Protein AF-A0A445AME5-F1 (afdb_monomer_lite)

Secondary structure (DSSP, 8-state):
-HHHHHHHHHHHHH---SHHHHHHHHHHHHHHHHHHTSHHHHHHTHHHHHHHHHHHHHHHHHHHHHSTTPPP-HHHHHHHHHHHHHS-----TTS---HHHHHHHHHHHHHHHHHHS--HHHH-GGGHHHHHHHHHHHHHHHHHHHHHHHTTS--S--SHHHHHHH-B-TTSSBSS-HHHHHHHHHHHHHHHHHHHHHHHHHHHHHT-

Structure (mmCIF, N/CA/C/O backbone):
data_AF-A0A445AME5-F1
#
_entry.id   AF-A0A445AME5-F1
#
loop_
_atom_site.group_PDB
_atom_site.id
_atom_site.type_symbol
_atom_site.label_atom_id
_atom_site.label_alt_id
_atom_site.label_comp_id
_atom_site.label_asym_id
_atom_site.label_entity_id
_atom_site.label_seq_id
_atom_site.pdbx_PDB_ins_code
_atom_site.Cartn_x
_atom_site.Cartn_y
_atom_site.Cartn_z
_atom_site.occupancy
_atom_site.B_iso_or_equiv
_atom_site.auth_seq_id
_atom_site.auth_comp_id
_atom_site.auth_asym_id
_atom_site.auth_atom_id
_atom_site.pdbx_PDB_model_num
ATOM 1 N N . MET A 1 1 ? -4.732 -23.212 -2.426 1.00 31.53 1 MET A N 1
ATOM 2 C CA . MET A 1 1 ? -3.660 -22.928 -1.445 1.00 31.53 1 MET A CA 1
ATOM 3 C C . MET A 1 1 ? -3.777 -21.552 -0.773 1.00 31.53 1 MET A C 1
ATOM 5 O O . MET A 1 1 ? -3.178 -21.394 0.273 1.00 31.53 1 MET A O 1
ATOM 9 N N . GLY A 1 2 ? -4.574 -20.595 -1.281 1.00 27.73 2 GLY A N 1
ATOM 10 C CA . GLY A 1 2 ? -4.649 -19.230 -0.719 1.00 27.73 2 GLY A CA 1
ATOM 11 C C . GLY A 1 2 ? -5.501 -19.016 0.545 1.00 27.73 2 GLY A C 1
ATOM 12 O O . GLY A 1 2 ? -5.329 -18.008 1.211 1.00 27.73 2 GLY A O 1
ATOM 13 N N . TYR A 1 3 ? -6.390 -19.944 0.920 1.00 24.84 3 TYR A N 1
ATOM 14 C CA . TYR A 1 3 ? -7.254 -19.762 2.102 1.00 24.84 3 TYR A CA 1
ATOM 15 C C . TYR A 1 3 ? -6.536 -19.975 3.442 1.00 24.84 3 TYR A C 1
ATOM 17 O O . TYR A 1 3 ? -6.926 -19.373 4.432 1.00 24.84 3 TYR A O 1
ATOM 25 N N . ILE A 1 4 ? -5.489 -20.808 3.477 1.00 26.41 4 ILE A N 1
ATOM 26 C CA . ILE A 1 4 ? -4.745 -21.110 4.713 1.00 26.41 4 ILE A CA 1
ATOM 27 C C . ILE A 1 4 ? -3.821 -19.940 5.076 1.00 26.41 4 ILE A C 1
ATOM 29 O O . ILE A 1 4 ? -3.705 -19.598 6.249 1.00 26.41 4 ILE A O 1
ATOM 33 N N . THR A 1 5 ? -3.235 -19.276 4.075 1.00 33.34 5 THR A N 1
ATOM 34 C CA . THR A 1 5 ? -2.313 -18.150 4.265 1.00 33.34 5 THR A CA 1
ATOM 35 C C . THR A 1 5 ? -2.993 -16.939 4.906 1.00 33.34 5 THR A C 1
ATOM 37 O O . THR A 1 5 ? -2.420 -16.358 5.819 1.00 33.34 5 THR A O 1
ATOM 40 N N . ILE A 1 6 ? -4.233 -16.625 4.504 1.00 36.22 6 ILE A N 1
ATOM 41 C CA . ILE A 1 6 ? -5.001 -15.473 5.015 1.00 36.22 6 ILE A CA 1
ATOM 42 C C . ILE A 1 6 ? -5.283 -15.618 6.520 1.00 36.22 6 ILE A C 1
ATOM 44 O O . ILE A 1 6 ? -5.094 -14.681 7.288 1.00 36.22 6 ILE A O 1
ATOM 48 N N . THR A 1 7 ? -5.672 -16.810 6.981 1.00 33.31 7 THR A N 1
ATOM 49 C CA . THR A 1 7 ? -5.908 -17.070 8.413 1.00 33.31 7 THR A CA 1
ATOM 50 C C . THR A 1 7 ? -4.648 -16.933 9.271 1.00 33.31 7 THR A C 1
ATOM 52 O O . THR A 1 7 ? -4.731 -16.464 10.404 1.00 33.31 7 THR A O 1
ATOM 55 N N . THR A 1 8 ? -3.478 -17.310 8.749 1.00 38.53 8 THR A N 1
ATOM 56 C CA . THR A 1 8 ? -2.213 -17.213 9.492 1.00 38.53 8 THR A CA 1
ATOM 57 C C . THR A 1 8 ? -1.715 -15.767 9.573 1.00 38.53 8 THR A C 1
ATOM 59 O O . THR A 1 8 ? -1.270 -15.339 10.637 1.00 38.53 8 THR A O 1
ATOM 62 N N . SER A 1 9 ? -1.851 -14.988 8.493 1.00 41.28 9 SER A N 1
ATOM 63 C CA . SER A 1 9 ? -1.492 -13.562 8.470 1.00 41.28 9 SER A CA 1
ATOM 64 C C . SER A 1 9 ? -2.412 -12.706 9.345 1.00 41.28 9 SER A C 1
ATOM 66 O O . SER A 1 9 ? -1.933 -11.790 10.011 1.00 41.28 9 SER A O 1
ATOM 68 N N . LEU A 1 10 ? -3.706 -13.042 9.424 1.00 43.66 10 LEU A N 1
ATOM 69 C CA . LEU A 1 10 ? -4.648 -12.373 10.327 1.00 43.66 10 LEU A CA 1
ATOM 70 C C . LEU A 1 10 ? -4.270 -12.594 11.802 1.00 43.66 10 LEU A C 1
ATOM 72 O O . LEU A 1 10 ? -4.205 -11.637 12.566 1.00 43.66 10 LEU A O 1
ATOM 76 N N . ASN A 1 11 ? -3.923 -13.816 12.214 1.00 43.50 11 ASN A N 1
ATOM 77 C CA . ASN A 1 11 ? -3.530 -14.066 13.608 1.00 43.50 11 ASN A CA 1
ATOM 78 C C . ASN A 1 11 ? -2.229 -13.348 14.005 1.00 43.50 11 ASN A C 1
ATOM 80 O O . ASN A 1 11 ? -2.106 -12.892 15.143 1.00 43.50 11 ASN A O 1
ATOM 84 N N . TYR A 1 12 ? -1.282 -13.217 13.069 1.00 47.06 12 TYR A N 1
ATOM 85 C CA . TYR A 1 12 ? -0.010 -12.535 13.311 1.00 47.06 12 TYR A CA 1
ATOM 86 C C . TYR A 1 12 ? -0.179 -11.009 13.425 1.00 47.06 12 TYR A C 1
ATOM 88 O O . TYR A 1 12 ? 0.439 -10.390 14.285 1.00 47.06 12 TYR A O 1
ATOM 96 N N . LEU A 1 13 ? -1.052 -10.405 12.607 1.00 49.22 13 LEU A N 1
ATOM 97 C CA . LEU A 1 13 ? -1.292 -8.954 12.605 1.00 49.22 13 LEU A CA 1
ATOM 98 C C . LEU A 1 13 ? -2.258 -8.485 13.703 1.00 49.22 13 LEU A C 1
ATOM 100 O O . LEU A 1 13 ? -2.116 -7.366 14.195 1.00 49.22 13 LEU A O 1
ATOM 104 N N . TYR A 1 14 ? -3.223 -9.320 14.098 1.00 52.59 14 TYR A N 1
ATOM 105 C CA . TYR A 1 14 ? -4.247 -8.956 15.083 1.00 52.59 14 TYR A CA 1
ATOM 106 C C . TYR A 1 14 ? -3.928 -9.402 16.518 1.00 52.59 14 TYR A C 1
ATOM 108 O O . TYR A 1 14 ? -4.671 -9.038 17.428 1.00 52.59 14 TYR A O 1
ATOM 116 N N . HIS A 1 15 ? -2.869 -10.197 16.746 1.00 53.97 15 HIS A N 1
ATOM 117 C CA . HIS A 1 15 ? -2.572 -10.827 18.048 1.00 53.97 15 HIS A CA 1
ATOM 118 C C . HIS A 1 15 ? -3.817 -11.446 18.718 1.00 53.97 15 HIS A C 1
ATOM 120 O O . HIS A 1 15 ? -3.961 -11.434 19.942 1.00 53.97 15 HIS A O 1
ATOM 126 N N . SER A 1 16 ? -4.758 -11.949 17.916 1.00 52.59 16 SER A N 1
ATOM 127 C CA . SER A 1 16 ? -6.084 -12.305 18.400 1.00 52.59 16 SER A CA 1
ATOM 128 C C . SER A 1 16 ? -6.242 -13.817 18.470 1.00 52.59 16 SER A C 1
ATOM 130 O O . SER A 1 16 ? -6.424 -14.479 17.451 1.00 52.59 16 SER A O 1
ATOM 132 N N . GLU A 1 17 ? -6.192 -14.378 19.676 1.00 53.12 17 GLU A N 1
ATOM 133 C CA . GLU A 1 17 ? -6.486 -15.794 19.891 1.00 53.12 17 GLU A CA 1
ATOM 134 C C . GLU A 1 17 ? -7.967 -15.978 20.257 1.00 53.12 17 GLU A C 1
ATOM 136 O O . GLU A 1 17 ? -8.452 -15.450 21.258 1.00 53.12 17 GLU A O 1
ATOM 141 N N . GLY A 1 18 ? -8.711 -16.727 19.433 1.00 60.19 18 GLY A N 1
ATOM 142 C CA . GLY A 1 18 ? -10.093 -17.128 19.718 1.00 60.19 18 GLY A CA 1
ATOM 143 C C . GLY A 1 18 ? -11.083 -16.918 18.567 1.00 60.19 18 GLY A C 1
ATOM 144 O O . GLY A 1 18 ? -10.843 -16.164 17.625 1.00 60.19 18 GLY A O 1
ATOM 145 N N . PHE A 1 19 ? -12.234 -17.592 18.658 1.00 69.94 19 PHE A N 1
ATOM 146 C CA . PHE A 1 19 ? -13.271 -17.597 17.616 1.00 69.94 19 PHE A CA 1
ATOM 147 C C . PHE A 1 19 ? -13.850 -16.203 17.330 1.00 69.94 19 PHE A C 1
ATOM 149 O O . PHE A 1 19 ? -13.997 -15.823 16.174 1.00 69.94 19 PHE A O 1
ATOM 156 N N . TRP A 1 20 ? -14.160 -15.433 18.376 1.00 55.97 20 TRP A N 1
ATOM 157 C CA . TRP A 1 20 ? -14.830 -14.137 18.239 1.00 55.97 20 TRP A CA 1
ATOM 158 C C . TRP A 1 20 ? -13.953 -13.052 17.597 1.00 55.97 20 TRP A C 1
ATOM 160 O O . TRP A 1 20 ? -14.419 -12.442 16.636 1.00 55.97 20 TRP A O 1
ATOM 170 N N . PRO A 1 21 ? -12.694 -12.834 18.026 1.00 68.31 21 PRO A N 1
ATOM 171 C CA . PRO A 1 21 ? -11.801 -11.912 17.327 1.00 68.31 21 PRO A CA 1
ATOM 172 C C . PRO A 1 21 ? -11.520 -12.326 15.877 1.00 68.31 21 PRO A C 1
ATOM 174 O O . PRO A 1 21 ? -11.575 -11.490 14.979 1.00 68.31 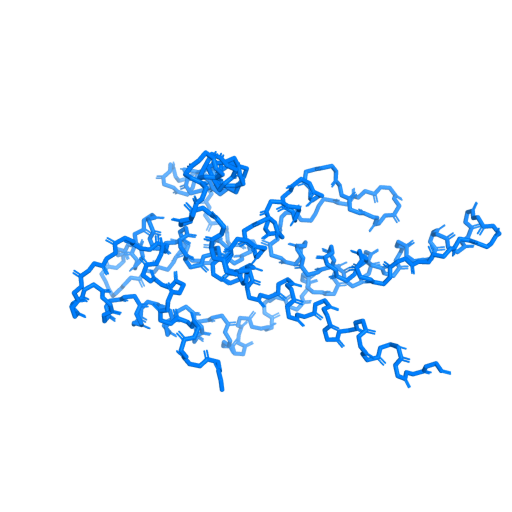21 PRO A O 1
ATOM 177 N N . SER A 1 22 ? -11.336 -13.630 15.627 1.00 68.81 22 SER A N 1
ATOM 178 C CA . SER A 1 22 ? -11.154 -14.161 14.267 1.00 68.81 22 SER A CA 1
ATOM 179 C C . SER A 1 22 ? -12.366 -13.872 13.375 1.00 68.81 22 SER A C 1
ATOM 181 O O . SER A 1 22 ? -12.223 -13.490 12.216 1.00 68.81 22 SER A O 1
ATOM 183 N N . LEU A 1 23 ? -13.580 -14.028 13.912 1.00 69.94 23 LEU A N 1
ATOM 184 C CA . LEU A 1 23 ? -14.815 -13.736 13.190 1.00 69.94 23 LEU A CA 1
ATOM 185 C C . LEU A 1 23 ? -14.950 -12.240 12.869 1.00 69.94 23 LEU A C 1
ATOM 187 O O . LEU A 1 23 ? -15.346 -11.896 11.757 1.00 69.94 23 LEU A O 1
ATOM 191 N N . ILE A 1 24 ? -14.601 -11.360 13.813 1.00 71.50 24 ILE A N 1
ATOM 192 C CA . ILE A 1 24 ? -14.606 -9.904 13.603 1.00 71.50 24 ILE A CA 1
ATOM 193 C C . ILE A 1 24 ? -13.627 -9.521 12.487 1.00 71.50 24 ILE A C 1
ATOM 195 O O . ILE A 1 24 ? -14.010 -8.782 11.580 1.00 71.50 24 ILE A O 1
ATOM 199 N N . ALA A 1 25 ? -12.414 -10.082 12.493 1.00 71.12 25 ALA A N 1
ATOM 200 C CA . ALA A 1 25 ? -11.420 -9.854 11.446 1.00 71.12 25 ALA A CA 1
ATOM 201 C C . ALA A 1 25 ? -11.924 -10.294 10.058 1.00 71.12 25 ALA A C 1
ATOM 203 O O . ALA A 1 25 ? -11.824 -9.550 9.088 1.00 71.12 25 ALA A O 1
ATOM 204 N N . ILE A 1 26 ? -12.557 -11.468 9.957 1.00 76.00 26 ILE A N 1
ATOM 205 C CA . ILE A 1 26 ? -13.124 -11.947 8.684 1.00 76.00 26 ILE A CA 1
ATOM 206 C C . ILE A 1 26 ? -14.234 -11.014 8.180 1.00 76.00 26 ILE A C 1
ATOM 208 O O . ILE A 1 26 ? -14.304 -10.708 6.986 1.00 76.00 26 ILE A O 1
ATOM 212 N N . ILE A 1 27 ? -15.120 -10.569 9.075 1.00 74.75 27 ILE A N 1
ATOM 213 C CA . ILE A 1 27 ? -16.232 -9.683 8.716 1.00 74.75 27 ILE A CA 1
ATOM 214 C C . ILE A 1 27 ? -15.710 -8.313 8.270 1.00 74.75 27 ILE A C 1
ATOM 216 O O . ILE A 1 27 ? -16.182 -7.797 7.252 1.00 74.75 27 ILE A O 1
ATOM 220 N N . SER A 1 28 ? -14.731 -7.739 8.976 1.00 77.56 28 SER A N 1
ATOM 221 C CA . SER A 1 28 ? -14.129 -6.459 8.594 1.00 77.56 28 SER A CA 1
ATOM 222 C C . SER A 1 28 ? -13.418 -6.563 7.241 1.00 77.56 28 SER A C 1
ATOM 224 O O . SER A 1 28 ? -13.731 -5.764 6.355 1.00 77.56 28 SER A O 1
ATOM 226 N N . SER A 1 29 ? -12.609 -7.606 7.003 1.00 80.25 29 SER A N 1
ATOM 227 C CA . SER A 1 29 ? -11.989 -7.857 5.690 1.00 80.25 29 SER A CA 1
ATOM 228 C C . SER A 1 29 ? -13.035 -7.982 4.580 1.00 80.25 29 SER A C 1
ATOM 230 O O . SER A 1 29 ? -12.897 -7.378 3.514 1.00 80.25 29 SER A O 1
ATOM 232 N N . PHE A 1 30 ? -14.132 -8.712 4.813 1.00 83.69 30 PHE A N 1
ATOM 233 C CA . PHE A 1 30 ? -15.203 -8.847 3.822 1.00 83.69 30 PHE A CA 1
ATOM 234 C C . PHE A 1 30 ? -15.854 -7.499 3.474 1.00 83.69 30 PHE A C 1
ATOM 236 O O . PHE A 1 30 ? -16.074 -7.199 2.295 1.00 83.69 30 PHE A O 1
ATOM 243 N N . ILE A 1 31 ? -16.153 -6.675 4.481 1.00 83.94 31 ILE A N 1
ATOM 244 C CA . ILE A 1 31 ? -16.735 -5.341 4.285 1.00 83.94 31 ILE A CA 1
ATOM 245 C C . ILE A 1 31 ? -15.775 -4.446 3.500 1.00 83.94 31 ILE A C 1
ATOM 247 O O . ILE A 1 31 ? -16.205 -3.778 2.552 1.00 83.94 31 ILE A O 1
ATOM 251 N N . VAL A 1 32 ? -14.490 -4.457 3.860 1.00 85.38 32 VAL A N 1
ATOM 252 C CA . VAL A 1 32 ? -13.441 -3.697 3.176 1.00 85.38 32 VAL A CA 1
ATOM 253 C C . VAL A 1 32 ? -13.366 -4.108 1.709 1.00 85.38 32 VAL A C 1
ATOM 255 O O . VAL A 1 32 ? -13.575 -3.271 0.830 1.00 85.38 32 VAL A O 1
ATOM 258 N N . ILE A 1 33 ? -13.194 -5.399 1.424 1.00 84.38 33 ILE A N 1
ATOM 259 C CA . ILE A 1 33 ? -13.092 -5.925 0.055 1.00 84.38 33 ILE A CA 1
ATOM 260 C C . ILE A 1 33 ? -14.331 -5.556 -0.766 1.00 84.38 33 ILE A C 1
ATOM 262 O O . ILE A 1 33 ? -14.210 -5.063 -1.889 1.00 84.38 33 ILE A O 1
ATOM 266 N N . LYS A 1 34 ? -15.535 -5.741 -0.213 1.00 87.62 34 LYS A N 1
ATOM 267 C CA . LYS A 1 34 ? -16.788 -5.401 -0.903 1.00 87.62 34 LYS A CA 1
ATOM 268 C C . LYS A 1 34 ? -16.885 -3.906 -1.207 1.00 87.62 34 LYS A C 1
ATOM 270 O O . LYS A 1 34 ? -17.334 -3.521 -2.288 1.00 87.62 34 LYS A O 1
ATOM 275 N N . THR A 1 35 ? -16.467 -3.065 -0.266 1.00 86.88 35 THR A N 1
ATOM 276 C CA . THR A 1 35 ? -16.468 -1.608 -0.424 1.00 86.88 35 THR A CA 1
ATOM 277 C C . THR A 1 35 ? -15.498 -1.177 -1.521 1.00 86.88 35 THR A C 1
ATOM 279 O O . THR A 1 35 ? -15.873 -0.405 -2.413 1.00 86.88 35 THR A O 1
ATOM 282 N N . LEU A 1 36 ? -14.275 -1.708 -1.484 1.00 85.00 36 LEU A N 1
ATOM 283 C CA . LEU A 1 36 ? -13.203 -1.373 -2.418 1.00 85.00 36 LEU A CA 1
ATOM 284 C C . LEU A 1 36 ? -13.476 -1.880 -3.840 1.00 85.00 36 LEU A C 1
ATOM 286 O O . LEU A 1 36 ? -13.212 -1.170 -4.810 1.00 85.00 36 LEU A O 1
ATOM 290 N N . ASN A 1 37 ? -14.088 -3.057 -3.974 1.00 85.38 37 ASN A N 1
ATOM 291 C CA . ASN A 1 37 ? -14.408 -3.665 -5.270 1.00 85.38 37 ASN A CA 1
ATOM 292 C C . ASN A 1 37 ? -15.756 -3.229 -5.855 1.00 85.38 37 ASN A C 1
ATOM 294 O O . ASN A 1 37 ? -16.144 -3.695 -6.926 1.00 85.38 37 ASN A O 1
ATOM 298 N N . SER A 1 38 ? -16.487 -2.328 -5.193 1.00 91.19 38 SER A N 1
ATOM 299 C CA . SER A 1 38 ? -17.736 -1.813 -5.754 1.00 91.19 38 SER A CA 1
ATOM 300 C C . SER A 1 38 ? -17.479 -1.058 -7.073 1.00 91.19 38 SER A C 1
ATOM 302 O O . SER A 1 38 ? -16.496 -0.318 -7.165 1.00 91.19 38 SER A O 1
ATOM 304 N N . PRO A 1 39 ? -18.361 -1.156 -8.091 1.00 92.25 39 PRO A N 1
ATOM 305 C CA . PRO A 1 39 ? -18.163 -0.469 -9.372 1.00 92.25 39 PRO A CA 1
ATOM 306 C C . PRO A 1 39 ? -17.964 1.041 -9.217 1.00 92.25 39 PRO A C 1
ATOM 308 O O . PRO A 1 39 ? -17.092 1.626 -9.850 1.00 92.25 39 PRO A O 1
ATOM 311 N N . LYS A 1 40 ? -18.720 1.658 -8.299 1.00 91.94 40 LYS A N 1
ATOM 312 C CA . LYS A 1 40 ? -18.583 3.077 -7.953 1.00 91.94 40 LYS A CA 1
ATOM 313 C C . LYS A 1 40 ? -17.177 3.399 -7.447 1.00 91.94 40 LYS A C 1
ATOM 315 O O . LYS A 1 40 ? -16.606 4.412 -7.839 1.00 91.94 40 LYS A O 1
ATOM 320 N N . ARG A 1 41 ? -16.612 2.547 -6.587 1.00 89.25 41 ARG A N 1
ATOM 321 C CA . ARG A 1 41 ? -15.269 2.751 -6.041 1.00 89.25 41 ARG A CA 1
ATOM 322 C C . ARG A 1 41 ? -14.185 2.497 -7.087 1.00 89.25 41 ARG A C 1
ATOM 324 O O . ARG A 1 41 ? -13.250 3.281 -7.176 1.00 89.25 41 ARG A O 1
ATOM 331 N N . GLN A 1 42 ? -14.346 1.476 -7.924 1.00 89.25 42 GLN A N 1
ATOM 332 C CA . GLN A 1 42 ? -13.438 1.205 -9.043 1.00 89.25 42 GLN A CA 1
ATOM 333 C C . GLN A 1 42 ? -13.417 2.348 -10.068 1.00 89.25 42 GLN A C 1
ATOM 335 O O . GLN A 1 42 ? -12.355 2.707 -10.574 1.00 89.25 42 GLN A O 1
ATOM 340 N N . GLN A 1 43 ? -14.577 2.950 -10.344 1.00 91.94 43 GLN A N 1
ATOM 341 C CA . GLN A 1 43 ? -14.673 4.138 -11.188 1.00 91.94 43 GLN A CA 1
ATOM 342 C C . GLN A 1 43 ? -14.022 5.354 -10.522 1.00 91.94 43 GLN A C 1
ATOM 344 O O . GLN A 1 43 ? -13.322 6.108 -11.186 1.00 91.94 43 GLN A O 1
ATOM 349 N N . TRP A 1 44 ? -14.210 5.525 -9.213 1.00 90.19 44 TRP A N 1
ATOM 350 C CA . TRP A 1 44 ? -13.582 6.609 -8.460 1.00 90.19 44 TRP A CA 1
ATOM 351 C C . TRP A 1 44 ? -12.046 6.529 -8.486 1.00 90.19 44 TRP A C 1
ATOM 353 O O . TRP A 1 44 ? -11.384 7.532 -8.735 1.00 90.19 44 TRP A O 1
ATOM 363 N N . PHE A 1 45 ? -11.476 5.329 -8.345 1.00 88.25 45 PHE A N 1
ATOM 364 C CA . PHE A 1 45 ? -10.029 5.106 -8.442 1.00 88.25 45 PHE A CA 1
ATOM 365 C C . PHE A 1 45 ? -9.463 5.170 -9.867 1.00 88.25 45 PHE A C 1
ATOM 367 O O . PHE A 1 45 ? -8.243 5.148 -10.037 1.00 88.25 45 PHE A O 1
ATOM 374 N N . LEU A 1 46 ? -10.308 5.230 -10.901 1.00 89.69 46 LEU A N 1
ATOM 375 C CA . LEU A 1 46 ? -9.857 5.180 -12.293 1.00 89.69 46 LEU A CA 1
ATOM 376 C C . LEU A 1 46 ? -8.865 6.301 -12.613 1.00 89.69 46 LEU A C 1
ATOM 378 O O . LEU A 1 46 ? -7.825 6.034 -13.205 1.00 89.69 46 LEU A O 1
ATOM 382 N N . ASN A 1 47 ? -9.155 7.525 -12.169 1.00 87.81 47 ASN A N 1
ATOM 383 C CA . ASN A 1 47 ? -8.283 8.672 -12.420 1.00 87.81 47 ASN A CA 1
ATOM 384 C C . ASN A 1 47 ? -6.899 8.473 -11.793 1.00 87.81 47 ASN A C 1
ATOM 386 O O . ASN A 1 47 ? -5.897 8.710 -12.458 1.00 87.81 47 ASN A O 1
ATOM 390 N N . LYS A 1 48 ? -6.844 7.963 -10.556 1.00 85.06 48 LYS A N 1
ATOM 391 C CA . LYS A 1 48 ? -5.581 7.688 -9.863 1.00 85.06 48 LYS A CA 1
ATOM 392 C C . LYS A 1 48 ? -4.785 6.579 -10.557 1.00 85.06 48 LYS A C 1
ATOM 394 O O . LYS A 1 48 ? -3.592 6.734 -10.772 1.00 85.06 48 LYS A O 1
ATOM 399 N N . ARG A 1 49 ? -5.441 5.498 -11.002 1.00 87.12 49 ARG A N 1
ATOM 400 C CA . ARG A 1 49 ? -4.769 4.441 -11.788 1.00 87.12 49 ARG A CA 1
ATOM 401 C C . ARG A 1 49 ? -4.187 4.955 -13.097 1.00 87.12 49 ARG A C 1
ATOM 403 O O . ARG A 1 49 ? -3.098 4.531 -13.467 1.00 87.12 49 ARG A O 1
ATOM 410 N N . ASN A 1 50 ? -4.919 5.826 -13.790 1.00 89.62 50 ASN A N 1
ATOM 411 C CA . ASN A 1 50 ? -4.452 6.421 -15.037 1.00 89.62 50 ASN A CA 1
ATOM 412 C C . ASN A 1 50 ? -3.252 7.337 -14.780 1.00 89.62 50 ASN A C 1
ATOM 414 O O . ASN A 1 50 ? -2.260 7.229 -15.487 1.00 89.62 50 ASN A O 1
ATOM 418 N N . GLN A 1 51 ? -3.303 8.155 -13.725 1.00 86.56 51 GLN A N 1
ATOM 419 C CA . GLN A 1 51 ? -2.181 9.004 -13.325 1.00 86.56 51 GLN A CA 1
ATOM 420 C C . GLN A 1 51 ? -0.920 8.182 -13.020 1.00 86.56 51 GLN A C 1
ATOM 422 O O . GLN A 1 51 ? 0.147 8.491 -13.542 1.00 86.56 51 GLN A O 1
ATOM 427 N N . GLU A 1 52 ? -1.034 7.103 -12.241 1.00 86.44 52 GLU A N 1
ATOM 428 C CA . GLU A 1 52 ? 0.126 6.244 -11.964 1.00 86.44 52 GLU A CA 1
ATOM 429 C C . GLU A 1 52 ? 0.624 5.508 -13.216 1.00 86.44 52 GLU A C 1
ATOM 431 O O . GLU A 1 52 ? 1.817 5.232 -13.347 1.00 86.44 52 GLU A O 1
ATOM 436 N N . ALA A 1 53 ? -0.264 5.204 -14.169 1.00 89.38 53 ALA A N 1
ATOM 437 C CA . ALA A 1 53 ? 0.127 4.570 -15.426 1.00 89.38 53 ALA A CA 1
ATOM 438 C C . ALA A 1 53 ? 0.896 5.557 -16.313 1.00 89.38 53 ALA A C 1
ATOM 440 O O . ALA A 1 53 ? 1.919 5.192 -16.894 1.00 89.38 53 ALA A O 1
ATOM 441 N N . ASP A 1 54 ? 0.453 6.813 -16.360 1.00 89.50 54 ASP A N 1
ATOM 442 C CA . ASP A 1 54 ? 1.149 7.892 -17.057 1.00 89.50 54 ASP A CA 1
ATOM 443 C C . ASP A 1 54 ? 2.532 8.148 -16.434 1.00 89.50 54 ASP A C 1
ATOM 445 O O . ASP A 1 54 ? 3.517 8.278 -17.167 1.00 89.50 54 ASP A O 1
ATOM 449 N N . ASN A 1 55 ? 2.640 8.125 -15.099 1.00 87.12 55 ASN A N 1
ATOM 450 C CA . ASN A 1 55 ? 3.915 8.231 -14.380 1.00 87.12 55 ASN A CA 1
ATOM 451 C C . ASN A 1 55 ? 4.875 7.092 -14.747 1.00 87.12 55 ASN A C 1
ATOM 453 O O . ASN A 1 55 ? 6.029 7.344 -15.105 1.00 87.12 55 ASN A O 1
ATOM 457 N N . LEU A 1 56 ? 4.388 5.846 -14.747 1.00 88.56 56 LEU A N 1
ATOM 458 C CA . LEU A 1 56 ? 5.173 4.679 -15.154 1.00 88.56 56 LEU A CA 1
ATOM 459 C C . LEU A 1 56 ? 5.660 4.799 -16.607 1.00 88.56 56 LEU A C 1
ATOM 461 O O . LEU A 1 56 ? 6.827 4.529 -16.900 1.00 88.56 56 LEU A O 1
ATOM 465 N N . MET A 1 57 ? 4.790 5.231 -17.523 1.00 89.94 57 MET A N 1
ATOM 466 C CA . MET A 1 57 ? 5.160 5.439 -18.926 1.00 89.94 57 MET A CA 1
ATOM 467 C C . MET A 1 57 ? 6.210 6.540 -19.077 1.00 89.94 57 MET A C 1
ATOM 469 O O . MET A 1 57 ? 7.165 6.385 -19.845 1.00 89.94 57 MET A O 1
ATOM 473 N N . PHE A 1 58 ? 6.069 7.631 -18.324 1.00 88.31 58 PHE A N 1
ATOM 474 C CA . PHE A 1 58 ? 7.033 8.723 -18.315 1.00 88.31 58 PHE A CA 1
ATOM 475 C C . PHE A 1 58 ? 8.398 8.276 -17.770 1.00 88.31 58 PHE A C 1
ATOM 477 O O . PHE A 1 58 ? 9.425 8.583 -18.381 1.00 88.31 58 PHE A O 1
ATOM 484 N N . TYR A 1 59 ? 8.413 7.468 -16.705 1.00 86.94 59 TYR A N 1
ATOM 485 C CA . TYR A 1 59 ? 9.623 6.850 -16.158 1.00 86.94 59 TYR A CA 1
ATOM 486 C C . TYR A 1 59 ? 10.366 6.002 -17.192 1.00 86.94 59 TYR A C 1
ATOM 488 O O . TYR A 1 59 ? 11.562 6.204 -17.432 1.00 86.94 59 TYR A O 1
ATOM 496 N N . VAL A 1 60 ? 9.653 5.082 -17.849 1.00 88.31 60 VAL A N 1
ATOM 497 C CA . VAL A 1 60 ? 10.229 4.214 -18.885 1.00 88.31 60 VAL A CA 1
ATOM 498 C C . VAL A 1 60 ? 10.770 5.051 -20.043 1.00 88.31 60 VAL A C 1
ATOM 500 O O . VAL A 1 60 ? 11.914 4.863 -20.462 1.00 88.31 60 VAL A O 1
ATOM 503 N N . TYR A 1 61 ? 9.995 6.029 -20.517 1.00 88.38 61 TYR A N 1
ATOM 504 C CA . TYR A 1 61 ? 10.414 6.922 -21.595 1.00 88.38 61 TYR A CA 1
ATOM 505 C C . TYR A 1 61 ? 11.694 7.694 -21.250 1.00 88.38 61 TYR A C 1
ATOM 507 O O . TYR A 1 61 ? 12.633 7.726 -22.050 1.00 88.38 61 TYR A O 1
ATOM 515 N N . ASN A 1 62 ? 11.771 8.283 -20.054 1.00 86.06 62 ASN A N 1
ATOM 516 C CA . ASN A 1 62 ? 12.941 9.043 -19.617 1.00 86.06 62 ASN A CA 1
ATOM 517 C C . ASN A 1 62 ? 14.180 8.158 -19.456 1.00 86.06 62 ASN A C 1
ATOM 519 O O . ASN A 1 62 ? 15.281 8.584 -19.817 1.00 86.06 62 ASN A O 1
ATOM 523 N N . LYS A 1 63 ? 14.014 6.917 -18.980 1.00 84.81 63 LYS A N 1
ATOM 524 C CA . LYS A 1 63 ? 15.098 5.925 -18.947 1.00 84.81 63 LYS A CA 1
ATOM 525 C C . LYS A 1 63 ? 15.627 5.645 -20.353 1.00 84.81 63 LYS A C 1
ATOM 527 O O . LYS A 1 63 ? 16.833 5.768 -20.581 1.00 84.81 63 LYS A O 1
ATOM 532 N N . CYS A 1 64 ? 14.743 5.363 -21.308 1.00 83.75 64 CYS A N 1
ATOM 533 C CA . CYS A 1 64 ? 15.134 5.111 -22.696 1.00 83.75 64 CYS A CA 1
ATOM 534 C C . CYS A 1 64 ? 15.799 6.328 -23.357 1.00 83.75 64 CYS A C 1
ATOM 536 O O . CYS A 1 64 ? 16.755 6.170 -24.111 1.00 83.75 64 CYS A O 1
ATOM 538 N N . LYS A 1 65 ? 15.312 7.542 -23.073 1.00 84.50 65 LYS A N 1
ATOM 539 C CA . LYS A 1 65 ? 15.802 8.782 -23.688 1.00 84.50 65 LYS A CA 1
ATOM 540 C C . LYS A 1 65 ? 17.167 9.229 -23.160 1.00 84.50 65 LYS A C 1
ATOM 542 O O . LYS A 1 65 ? 17.989 9.701 -23.939 1.00 84.50 65 LYS A O 1
ATOM 547 N N . ASN A 1 66 ? 17.393 9.137 -21.850 1.00 75.38 66 ASN A N 1
ATOM 548 C CA . ASN A 1 66 ? 18.554 9.765 -21.211 1.00 75.38 66 ASN A CA 1
ATOM 549 C C . ASN A 1 66 ? 19.812 8.883 -21.208 1.00 75.38 66 ASN A C 1
ATOM 551 O O . ASN A 1 66 ? 20.892 9.396 -20.936 1.00 75.38 66 ASN A O 1
ATOM 555 N N . ASN A 1 67 ? 19.700 7.588 -21.519 1.00 64.69 67 ASN A N 1
ATOM 556 C CA . ASN A 1 67 ? 20.824 6.653 -21.514 1.00 64.69 67 ASN A CA 1
ATOM 557 C C . ASN A 1 67 ? 20.725 5.666 -22.685 1.00 64.69 67 ASN A C 1
ATOM 559 O O . ASN A 1 67 ? 19.858 4.789 -22.687 1.00 64.69 67 ASN A O 1
ATOM 563 N N . ASN A 1 68 ? 21.666 5.750 -23.633 1.00 55.47 68 ASN A N 1
ATOM 564 C CA . ASN A 1 68 ? 21.860 4.722 -24.657 1.00 55.47 68 ASN A CA 1
ATOM 565 C C . ASN A 1 68 ? 22.183 3.389 -23.949 1.00 55.47 68 ASN A C 1
ATOM 567 O O . ASN A 1 68 ? 23.277 3.242 -23.410 1.00 55.47 68 ASN A O 1
ATOM 571 N N . ASN A 1 69 ? 21.229 2.449 -23.944 1.00 59.34 69 ASN A N 1
ATOM 572 C CA . ASN A 1 69 ? 21.251 1.132 -23.277 1.00 59.34 69 ASN A CA 1
ATOM 573 C C . ASN A 1 69 ? 20.860 1.082 -21.784 1.00 59.34 69 ASN A C 1
ATOM 575 O O . ASN A 1 69 ? 21.337 0.196 -21.071 1.00 59.34 69 ASN A O 1
ATOM 579 N N . SER A 1 70 ? 19.985 1.960 -21.272 1.00 71.94 70 SER A N 1
ATOM 580 C CA . SER A 1 70 ? 19.436 1.692 -19.931 1.00 71.94 70 SER A CA 1
ATOM 581 C C . SER A 1 70 ? 18.400 0.565 -19.956 1.00 71.94 70 SER A C 1
ATOM 583 O O . SER A 1 70 ? 17.390 0.621 -20.655 1.00 71.94 70 SER A O 1
ATOM 585 N N . PHE A 1 71 ? 18.670 -0.481 -19.179 1.00 82.25 71 PHE A N 1
ATOM 586 C CA . PHE A 1 71 ? 17.703 -1.530 -18.892 1.00 82.25 71 PHE A CA 1
ATOM 587 C C . PHE A 1 71 ? 16.679 -1.013 -17.882 1.00 82.25 71 PHE A C 1
ATOM 589 O O . PHE A 1 71 ? 17.038 -0.386 -16.881 1.00 82.25 71 PHE A O 1
ATOM 596 N N . VAL A 1 72 ? 15.404 -1.301 -18.130 1.00 86.62 72 VAL A N 1
ATOM 597 C CA . VAL A 1 72 ? 14.334 -1.084 -17.156 1.00 86.62 72 VAL A CA 1
ATOM 598 C C . VAL A 1 72 ? 14.185 -2.362 -16.346 1.00 86.62 72 VAL A C 1
ATOM 600 O O . VAL A 1 72 ? 13.888 -3.423 -16.892 1.00 86.62 72 VAL A O 1
ATOM 603 N N . ASN A 1 73 ? 14.388 -2.267 -15.034 1.00 88.38 73 ASN A N 1
ATOM 604 C CA . ASN A 1 73 ? 14.053 -3.362 -14.138 1.00 88.38 73 ASN A CA 1
ATOM 605 C C . ASN A 1 73 ? 12.525 -3.398 -13.971 1.00 88.38 73 ASN A C 1
ATOM 607 O O . ASN A 1 73 ? 11.954 -2.568 -13.263 1.00 88.38 73 ASN A O 1
ATOM 611 N N . VAL A 1 74 ? 11.877 -4.346 -14.654 1.00 89.44 74 VAL A N 1
ATOM 612 C CA . VAL A 1 74 ? 10.413 -4.506 -14.674 1.00 89.44 74 VAL A CA 1
ATOM 613 C C . VAL A 1 74 ? 9.855 -4.743 -13.274 1.00 89.44 74 VAL A C 1
ATOM 615 O O . VAL A 1 74 ? 8.828 -4.162 -12.926 1.00 89.44 74 VAL A O 1
ATOM 618 N N . ARG A 1 75 ? 10.551 -5.530 -12.446 1.00 88.38 75 ARG A N 1
ATOM 619 C CA . ARG A 1 75 ? 10.158 -5.778 -11.055 1.00 88.38 75 ARG A CA 1
ATOM 620 C C . ARG A 1 75 ? 10.068 -4.468 -10.281 1.00 88.38 75 ARG A C 1
ATOM 622 O O . ARG A 1 75 ? 9.012 -4.133 -9.768 1.00 88.38 75 ARG A O 1
ATOM 629 N N . VAL A 1 76 ? 11.141 -3.681 -10.286 1.00 86.56 76 VAL A N 1
ATOM 630 C CA . VAL A 1 76 ? 11.184 -2.383 -9.591 1.00 86.56 76 VAL A CA 1
ATOM 631 C C . VAL A 1 76 ? 10.096 -1.445 -10.125 1.00 86.56 76 VAL A C 1
ATOM 633 O O . VAL A 1 76 ? 9.318 -0.889 -9.356 1.00 86.56 76 VAL A O 1
ATOM 636 N N . ALA A 1 77 ? 9.968 -1.319 -11.447 1.00 88.31 77 ALA A N 1
ATOM 637 C CA . ALA A 1 77 ? 8.981 -0.431 -12.062 1.00 88.31 77 ALA A CA 1
ATOM 638 C C . ALA A 1 77 ? 7.528 -0.797 -11.686 1.00 88.31 77 ALA A C 1
ATOM 640 O O . ALA A 1 77 ? 6.719 0.077 -11.374 1.00 88.31 77 ALA A O 1
ATOM 641 N N . THR A 1 78 ? 7.200 -2.090 -11.671 1.00 88.75 78 THR A N 1
ATOM 642 C CA . THR A 1 78 ? 5.849 -2.582 -11.352 1.00 88.75 78 THR A CA 1
ATOM 643 C C . THR A 1 78 ? 5.546 -2.552 -9.856 1.00 88.75 78 THR A C 1
ATOM 645 O O . THR A 1 78 ? 4.417 -2.237 -9.478 1.00 88.75 78 THR A O 1
ATOM 648 N N . GLN A 1 79 ? 6.539 -2.807 -8.998 1.00 87.88 79 GLN A N 1
ATOM 649 C CA . GLN A 1 79 ? 6.422 -2.649 -7.546 1.00 87.88 79 GLN A CA 1
ATOM 650 C C . GLN A 1 79 ? 6.075 -1.209 -7.169 1.00 87.88 79 GLN A C 1
ATOM 652 O O . GLN A 1 79 ? 5.163 -0.994 -6.371 1.00 87.88 79 GLN A O 1
ATOM 657 N N . HIS A 1 80 ? 6.734 -0.226 -7.786 1.00 84.25 80 HIS A N 1
ATOM 658 C CA . HIS A 1 80 ? 6.448 1.186 -7.535 1.00 84.25 80 HIS A CA 1
ATOM 659 C C . HIS A 1 80 ? 5.096 1.626 -8.090 1.00 84.25 80 HIS A C 1
ATOM 661 O O . HIS A 1 80 ? 4.352 2.284 -7.372 1.00 84.25 80 HIS A O 1
ATOM 667 N N . TYR A 1 81 ? 4.720 1.195 -9.299 1.00 85.25 81 TYR A N 1
ATOM 668 C CA . TYR A 1 81 ? 3.368 1.437 -9.819 1.00 85.25 81 TYR A CA 1
ATOM 669 C C . TYR A 1 81 ? 2.289 0.935 -8.847 1.00 85.25 81 TYR A C 1
ATOM 671 O O . TYR A 1 81 ? 1.336 1.650 -8.531 1.00 85.25 81 TYR A O 1
ATOM 679 N N . CYS A 1 82 ? 2.464 -0.285 -8.327 1.00 82.38 82 CYS A N 1
ATOM 680 C CA . CYS A 1 82 ? 1.538 -0.848 -7.355 1.00 82.38 82 CYS A CA 1
ATOM 681 C C . CYS A 1 82 ? 1.577 -0.063 -6.039 1.00 82.38 82 CYS A C 1
ATOM 683 O O . CYS A 1 82 ? 0.526 0.345 -5.566 1.00 82.38 82 CYS A O 1
ATOM 685 N N . GLY A 1 83 ? 2.755 0.197 -5.468 1.00 79.12 83 GLY A N 1
ATOM 686 C CA . GLY A 1 83 ? 2.901 0.932 -4.207 1.00 79.12 83 GLY A CA 1
ATOM 687 C C . GLY A 1 83 ? 2.295 2.338 -4.245 1.00 79.12 83 GLY A C 1
ATOM 688 O O . GLY A 1 83 ? 1.566 2.716 -3.328 1.00 79.12 83 GLY A O 1
ATOM 689 N N . ASN A 1 84 ? 2.519 3.075 -5.334 1.00 76.12 84 ASN A N 1
ATOM 690 C CA . ASN A 1 84 ? 2.063 4.457 -5.495 1.00 76.12 84 ASN A CA 1
ATOM 691 C C . ASN A 1 84 ? 0.551 4.554 -5.697 1.00 76.12 84 ASN A C 1
ATOM 693 O O . ASN A 1 84 ? -0.083 5.464 -5.163 1.00 76.12 84 ASN A O 1
ATOM 697 N N . TYR A 1 85 ? -0.064 3.562 -6.349 1.00 68.56 85 TYR A N 1
ATOM 698 C CA . TYR A 1 85 ? -1.522 3.484 -6.438 1.00 68.56 85 TYR A CA 1
ATOM 699 C C . TYR A 1 85 ? -2.198 3.488 -5.054 1.00 68.56 85 TYR A C 1
ATOM 701 O O . TYR A 1 85 ? -3.272 4.075 -4.882 1.00 68.56 85 TYR A O 1
ATOM 709 N N . PHE A 1 86 ? -1.552 2.887 -4.053 1.00 62.12 86 PHE A N 1
ATOM 710 C CA . PHE A 1 86 ? -2.039 2.848 -2.675 1.00 62.12 86 PHE A CA 1
ATOM 711 C C . PHE A 1 86 ? -1.442 3.931 -1.757 1.00 62.12 86 PHE A C 1
ATOM 713 O O . PHE A 1 86 ? -1.888 4.061 -0.616 1.00 62.12 86 PHE A O 1
ATOM 720 N N . GLY A 1 87 ? -0.461 4.701 -2.234 1.00 64.44 87 GLY A N 1
ATOM 721 C CA . GLY A 1 87 ? 0.246 5.736 -1.481 1.00 64.44 87 GLY A CA 1
ATOM 722 C C . GLY A 1 87 ? -0.086 7.166 -1.916 1.00 64.44 87 GLY A C 1
ATOM 723 O O . GLY A 1 87 ? -1.025 7.425 -2.677 1.00 64.44 87 GLY A O 1
ATOM 724 N N . ASP A 1 88 ? 0.701 8.109 -1.398 1.00 62.44 88 ASP A N 1
ATOM 725 C CA . ASP A 1 88 ? 0.728 9.507 -1.835 1.00 62.44 88 ASP A CA 1
ATOM 726 C C . ASP A 1 88 ? 1.737 9.637 -2.981 1.00 62.44 88 ASP A C 1
ATOM 728 O O . ASP A 1 88 ? 2.914 9.896 -2.740 1.0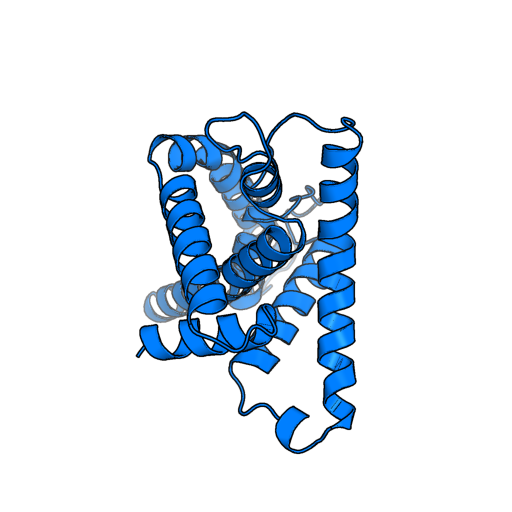0 62.44 88 ASP A O 1
ATOM 732 N N . GLY A 1 89 ? 1.306 9.351 -4.212 1.00 57.78 89 GLY A N 1
ATOM 733 C CA . GLY A 1 89 ? 2.164 9.445 -5.393 1.00 57.78 89 GLY A CA 1
ATOM 734 C C . GLY A 1 89 ? 2.610 10.890 -5.605 1.00 57.78 89 GLY A C 1
ATOM 735 O O . GLY A 1 89 ? 1.831 11.724 -6.081 1.00 57.78 89 GLY A O 1
ATOM 736 N N . ARG A 1 90 ? 3.853 11.222 -5.237 1.00 61.03 90 ARG A N 1
ATOM 737 C CA . ARG A 1 90 ? 4.392 12.569 -5.469 1.00 61.03 90 ARG A CA 1
ATOM 738 C C . ARG A 1 90 ? 5.156 12.572 -6.780 1.00 61.03 90 ARG A C 1
ATOM 740 O O . ARG A 1 90 ? 6.175 11.908 -6.923 1.00 61.03 90 ARG A O 1
ATOM 747 N N . ASN A 1 91 ? 4.691 13.391 -7.722 1.00 55.38 91 ASN A N 1
ATOM 748 C CA . ASN A 1 91 ? 5.335 13.547 -9.023 1.00 55.38 91 ASN A CA 1
ATOM 749 C C . ASN A 1 91 ? 6.790 14.004 -8.879 1.00 55.38 91 ASN A C 1
ATOM 751 O O . ASN A 1 91 ? 7.072 15.143 -8.493 1.00 55.38 91 ASN A O 1
ATOM 755 N N . ILE A 1 92 ? 7.706 13.122 -9.261 1.00 65.31 92 ILE A N 1
ATOM 756 C CA . ILE A 1 92 ? 9.123 13.430 -9.420 1.00 65.31 92 ILE A CA 1
ATOM 757 C C . ILE A 1 92 ? 9.407 13.773 -10.872 1.00 65.31 92 ILE A C 1
ATOM 759 O O . ILE A 1 92 ? 8.700 13.369 -11.792 1.00 65.31 92 ILE A O 1
ATOM 763 N N . ILE A 1 93 ? 10.463 14.560 -11.059 1.00 65.75 93 ILE A N 1
ATOM 764 C CA . ILE A 1 93 ? 10.882 15.165 -12.326 1.00 65.75 93 ILE A CA 1
ATOM 765 C C . ILE A 1 93 ? 11.035 14.129 -13.457 1.00 65.75 93 ILE A C 1
ATOM 767 O O . ILE A 1 93 ? 10.878 14.492 -14.621 1.00 65.75 93 ILE A O 1
ATOM 771 N N . ASP A 1 94 ? 11.314 12.860 -13.148 1.00 72.19 94 ASP A N 1
ATOM 772 C CA . ASP A 1 94 ? 11.495 11.787 -14.130 1.00 72.19 94 ASP A CA 1
ATOM 773 C C . ASP A 1 94 ? 10.356 10.749 -14.175 1.00 72.19 94 ASP A C 1
ATOM 775 O O . ASP A 1 94 ? 10.429 9.842 -15.003 1.00 72.19 94 ASP A O 1
ATOM 779 N N . GLY A 1 95 ? 9.313 10.884 -13.345 1.00 73.88 95 GLY A N 1
ATOM 780 C CA . GLY A 1 95 ? 8.221 9.907 -13.203 1.00 73.88 95 GLY A CA 1
ATOM 781 C C . GLY A 1 95 ? 8.579 8.654 -12.397 1.00 73.88 95 GLY A C 1
ATOM 782 O O . GLY A 1 95 ? 7.740 7.768 -12.254 1.00 73.88 95 GLY A O 1
ATOM 783 N N . GLY A 1 96 ? 9.818 8.553 -11.904 1.00 77.25 96 GLY A N 1
ATOM 784 C CA . GLY A 1 96 ? 10.279 7.450 -11.069 1.00 77.25 96 GLY A CA 1
ATOM 785 C C . GLY A 1 96 ? 9.851 7.576 -9.606 1.00 77.25 96 GLY A C 1
ATOM 786 O O . GLY A 1 96 ? 9.271 8.589 -9.211 1.00 77.25 96 GLY A O 1
ATOM 787 N N . PRO A 1 97 ? 10.156 6.551 -8.792 1.00 78.31 97 PRO A N 1
ATOM 788 C CA . PRO A 1 97 ? 9.752 6.512 -7.397 1.00 78.31 97 PRO A CA 1
ATOM 789 C C . PRO A 1 97 ? 10.538 7.508 -6.539 1.00 78.31 97 PRO A C 1
ATOM 791 O O . PRO A 1 97 ? 11.746 7.705 -6.713 1.00 78.31 97 PRO A O 1
ATOM 794 N N . GLY A 1 98 ? 9.856 8.100 -5.564 1.00 81.31 98 GLY A N 1
ATOM 795 C CA . GLY A 1 98 ? 10.472 8.984 -4.577 1.00 81.31 98 GLY A CA 1
ATOM 796 C C . GLY A 1 98 ? 11.207 8.283 -3.467 1.00 81.31 98 GLY A C 1
ATOM 797 O O . GLY A 1 98 ? 10.976 7.116 -3.200 1.00 81.31 98 GLY A O 1
ATOM 798 N N . LEU A 1 99 ? 12.068 9.019 -2.759 1.00 83.25 99 LEU A N 1
ATOM 799 C CA . LEU A 1 99 ? 12.770 8.472 -1.594 1.00 83.25 99 LEU A CA 1
ATOM 800 C C . LEU A 1 99 ? 11.789 7.942 -0.537 1.00 83.25 99 LEU A C 1
ATOM 802 O O . LEU A 1 99 ? 12.017 6.875 0.019 1.00 83.25 99 LEU A O 1
ATOM 806 N N . GLU A 1 100 ? 10.691 8.664 -0.298 1.00 83.25 100 GLU A N 1
ATOM 807 C CA . GLU A 1 100 ? 9.628 8.238 0.623 1.00 83.25 100 GLU A CA 1
ATOM 808 C C . GLU A 1 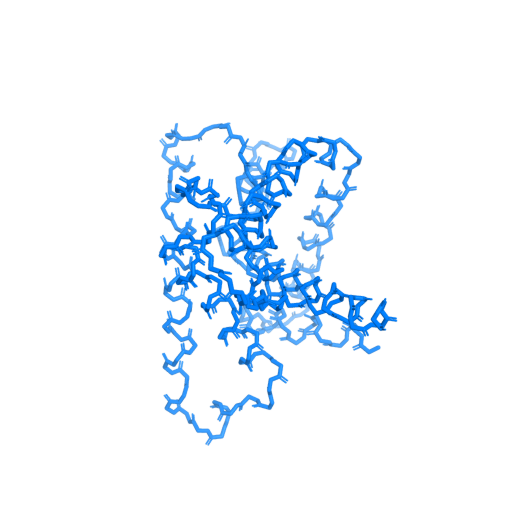100 ? 8.888 6.993 0.103 1.00 83.25 100 GLU A C 1
ATOM 810 O O . GLU A 1 100 ? 8.611 6.069 0.863 1.00 83.25 100 GLU A O 1
ATOM 815 N N . GLU A 1 101 ? 8.619 6.936 -1.203 1.00 82.88 101 GLU A N 1
ATOM 816 C CA . GLU A 1 101 ? 7.929 5.811 -1.846 1.00 82.88 101 GLU A CA 1
ATOM 817 C C . GLU A 1 101 ? 8.792 4.545 -1.845 1.00 82.88 101 GLU A C 1
ATOM 819 O O . GLU A 1 101 ? 8.296 3.467 -1.529 1.00 82.88 101 GLU A O 1
ATOM 824 N N . VAL A 1 102 ? 10.089 4.674 -2.142 1.00 86.75 102 VAL A N 1
ATOM 825 C CA . VAL A 1 102 ? 11.063 3.578 -2.067 1.00 86.75 102 VAL A CA 1
ATOM 826 C C . VAL A 1 102 ? 11.161 3.064 -0.634 1.00 86.75 102 VAL A C 1
ATOM 828 O O . VAL A 1 102 ? 10.995 1.869 -0.423 1.00 86.75 102 VAL A O 1
ATOM 831 N N . GLU A 1 103 ? 11.344 3.947 0.357 1.00 89.25 103 GLU A N 1
ATOM 832 C CA . GLU A 1 103 ? 11.422 3.555 1.774 1.00 89.25 103 GLU A CA 1
ATOM 833 C C . GLU A 1 103 ? 10.164 2.789 2.215 1.00 89.25 103 GLU A C 1
ATOM 835 O O . GLU A 1 103 ? 10.248 1.774 2.910 1.00 89.25 103 GLU A O 1
ATOM 840 N N . TYR A 1 104 ? 8.989 3.259 1.794 1.00 88.06 104 TYR A N 1
ATOM 841 C CA . TYR A 1 104 ? 7.724 2.632 2.141 1.00 88.06 104 TYR A CA 1
ATOM 842 C C . TYR A 1 104 ? 7.517 1.280 1.440 1.00 88.06 104 TYR A C 1
ATOM 844 O O . TYR A 1 104 ? 7.162 0.302 2.102 1.00 88.06 104 TYR A O 1
ATOM 852 N N . VAL A 1 105 ? 7.766 1.188 0.128 1.00 88.88 105 VAL A N 1
ATOM 853 C CA . VAL A 1 105 ? 7.643 -0.068 -0.634 1.00 88.88 105 VAL A CA 1
ATOM 854 C C . VAL A 1 105 ? 8.657 -1.109 -0.148 1.00 88.88 105 VAL A C 1
ATOM 856 O O . VAL A 1 105 ? 8.286 -2.270 0.029 1.00 88.88 105 VAL A O 1
ATOM 859 N N . ASP A 1 106 ? 9.888 -0.705 0.169 1.00 90.06 106 ASP A N 1
ATOM 860 C CA . ASP A 1 106 ? 10.910 -1.592 0.740 1.00 90.06 106 ASP A CA 1
ATOM 861 C C . ASP A 1 106 ? 10.492 -2.129 2.118 1.00 90.06 106 ASP A C 1
ATOM 863 O O . ASP A 1 106 ? 10.691 -3.313 2.420 1.00 90.06 106 ASP A O 1
ATOM 867 N N . ALA A 1 107 ? 9.851 -1.300 2.949 1.00 89.69 107 ALA A N 1
ATOM 868 C CA . ALA A 1 107 ? 9.285 -1.754 4.216 1.00 89.69 107 ALA A CA 1
ATOM 869 C C . ALA A 1 107 ? 8.156 -2.777 4.003 1.00 89.69 107 ALA A C 1
ATOM 871 O O . ALA A 1 107 ? 8.121 -3.794 4.699 1.00 89.69 107 ALA A O 1
ATOM 872 N N . ILE A 1 108 ? 7.278 -2.574 3.011 1.00 88.62 108 ILE A N 1
ATOM 873 C CA . ILE A 1 108 ? 6.248 -3.561 2.648 1.00 88.62 108 ILE A CA 1
ATOM 874 C C . ILE A 1 108 ? 6.886 -4.875 2.186 1.00 88.62 108 ILE A C 1
ATOM 876 O O . ILE A 1 108 ? 6.481 -5.933 2.664 1.00 88.62 108 ILE A O 1
ATOM 880 N N . PHE A 1 109 ? 7.911 -4.845 1.331 1.00 87.12 109 PHE A N 1
ATOM 881 C CA . PHE A 1 109 ? 8.601 -6.069 0.904 1.00 87.12 109 PHE A CA 1
ATOM 882 C C . PHE A 1 109 ? 9.366 -6.757 2.034 1.00 87.12 109 PHE A C 1
ATOM 884 O O . PHE A 1 109 ? 9.453 -7.984 2.052 1.00 87.12 109 PHE A O 1
ATOM 891 N N . THR A 1 110 ? 9.859 -6.002 3.016 1.00 86.00 110 THR A N 1
ATOM 892 C CA . THR A 1 110 ? 10.430 -6.572 4.243 1.00 86.00 110 THR A CA 1
ATOM 893 C C . THR A 1 110 ? 9.360 -7.333 5.034 1.00 86.00 110 THR A C 1
ATOM 895 O O . THR A 1 110 ? 9.600 -8.462 5.463 1.00 86.00 110 THR A O 1
ATOM 898 N N . LEU A 1 111 ? 8.146 -6.781 5.156 1.00 82.56 111 LEU A N 1
ATOM 899 C CA . LEU A 1 111 ? 7.011 -7.481 5.772 1.00 82.56 111 LEU A CA 1
ATOM 900 C C . LEU A 1 111 ? 6.585 -8.717 4.962 1.00 82.56 111 LEU A C 1
ATOM 902 O O . LEU A 1 111 ? 6.395 -9.780 5.546 1.00 82.56 111 LEU A O 1
ATOM 906 N N . VAL A 1 112 ? 6.497 -8.619 3.628 1.00 82.12 112 VAL A N 1
ATOM 907 C CA . VAL A 1 112 ? 6.243 -9.765 2.727 1.00 82.12 112 VAL A CA 1
ATOM 908 C C . VAL A 1 112 ? 7.283 -10.863 2.978 1.00 82.12 112 VAL A C 1
ATOM 910 O O . VAL A 1 112 ? 6.927 -12.016 3.216 1.00 82.12 112 VAL A O 1
ATOM 913 N N . PHE A 1 113 ? 8.570 -10.513 3.000 1.00 79.94 113 PHE A N 1
ATOM 914 C CA . PHE A 1 113 ? 9.657 -11.456 3.256 1.00 79.94 113 PHE A CA 1
ATOM 915 C C . PHE A 1 113 ? 9.501 -12.162 4.610 1.00 79.94 113 PHE A C 1
ATOM 917 O O . PHE A 1 113 ? 9.733 -13.368 4.698 1.00 79.94 113 PHE A O 1
ATOM 924 N N . HIS A 1 114 ? 9.085 -11.446 5.656 1.00 73.88 114 HIS A N 1
ATOM 925 C CA . HIS A 1 114 ? 8.838 -12.037 6.972 1.00 73.88 114 HIS A CA 1
ATOM 926 C C . HIS A 1 114 ? 7.589 -12.929 7.019 1.00 73.88 114 HIS A C 1
ATOM 928 O O . HIS A 1 114 ? 7.611 -13.945 7.711 1.00 73.88 114 HIS A O 1
ATOM 934 N N . LEU A 1 115 ? 6.535 -12.583 6.274 1.00 71.94 115 LEU A N 1
ATOM 935 C CA . LEU A 1 115 ? 5.284 -13.347 6.218 1.00 71.94 115 LEU A CA 1
ATOM 936 C C . LEU A 1 115 ? 5.412 -14.652 5.421 1.00 71.94 115 LEU A C 1
ATOM 938 O O . LEU A 1 115 ? 4.792 -15.650 5.788 1.00 71.94 115 LEU A O 1
ATOM 942 N N . PHE A 1 116 ? 6.177 -14.645 4.324 1.00 66.94 116 PHE A N 1
ATOM 943 C CA . PHE A 1 116 ? 6.236 -15.770 3.382 1.00 66.94 116 PHE A CA 1
ATOM 944 C C . PHE A 1 116 ? 7.465 -16.671 3.527 1.00 66.94 116 PHE A C 1
ATOM 946 O O . PHE A 1 116 ? 7.446 -17.794 3.021 1.00 66.94 116 PHE A O 1
ATOM 953 N N . ASN A 1 117 ? 8.518 -16.242 4.224 1.00 63.62 117 ASN A N 1
ATOM 954 C CA . ASN A 1 117 ? 9.562 -17.179 4.631 1.00 63.62 117 ASN A CA 1
ATOM 955 C C . ASN A 1 117 ? 9.110 -18.002 5.838 1.00 63.62 117 ASN A C 1
ATOM 957 O O . ASN A 1 117 ? 8.300 -17.545 6.641 1.00 63.62 117 ASN A O 1
ATOM 961 N N . PHE A 1 118 ? 9.698 -19.196 6.015 1.00 57.06 118 PHE A N 1
ATOM 962 C CA . PHE A 1 118 ? 9.752 -19.819 7.344 1.00 57.06 118 PHE A CA 1
ATOM 963 C C . PHE A 1 118 ? 10.144 -18.724 8.323 1.00 57.06 118 PHE A C 1
ATOM 965 O O . PHE A 1 118 ? 11.180 -18.100 8.096 1.00 57.06 118 PHE A O 1
ATOM 972 N N . CYS A 1 119 ? 9.310 -18.441 9.326 1.00 59.06 119 CYS A N 1
ATOM 973 C CA . CYS A 1 119 ? 9.502 -17.284 10.187 1.00 59.06 119 CYS A CA 1
ATOM 974 C C . CYS A 1 119 ? 10.864 -17.435 10.876 1.00 59.06 119 CYS A C 1
ATOM 976 O O . CYS A 1 119 ? 11.013 -18.153 11.861 1.00 59.06 119 CYS A O 1
ATOM 978 N N . VAL A 1 120 ? 11.917 -16.843 10.306 1.00 54.25 120 VAL A N 1
ATOM 979 C CA . VAL A 1 120 ? 13.288 -17.070 10.781 1.00 54.25 120 VAL A CA 1
ATOM 980 C C . VAL A 1 120 ? 13.406 -16.527 12.206 1.00 54.25 120 VAL A C 1
ATOM 982 O O . VAL A 1 120 ? 14.167 -17.056 13.006 1.00 54.25 120 VAL A O 1
ATOM 985 N N . SER A 1 121 ? 12.573 -15.545 12.559 1.00 56.81 121 SER A N 1
ATOM 986 C CA . SER A 1 121 ? 12.334 -15.037 13.912 1.00 56.81 121 SER A CA 1
ATOM 987 C C . SER A 1 121 ? 11.779 -16.057 14.912 1.00 56.81 121 SER A C 1
ATOM 989 O O . SER A 1 121 ? 11.987 -15.864 16.111 1.00 56.81 121 SER A O 1
ATOM 991 N N . ASP A 1 122 ? 11.119 -17.130 14.469 1.00 64.88 122 ASP A N 1
ATOM 992 C CA . ASP A 1 122 ? 10.702 -18.234 15.349 1.00 64.88 122 ASP A CA 1
ATOM 993 C C . ASP A 1 122 ? 11.909 -19.045 15.838 1.00 64.88 122 ASP A C 1
ATOM 995 O O . ASP A 1 122 ? 11.870 -19.620 16.925 1.00 64.88 122 ASP A O 1
ATOM 999 N N . TYR A 1 123 ? 13.010 -19.035 15.078 1.00 65.50 123 TYR A N 1
ATOM 1000 C CA . TYR A 1 123 ? 14.249 -19.750 15.400 1.00 65.50 123 TYR A CA 1
ATOM 1001 C C . TYR A 1 123 ? 15.391 -18.829 15.851 1.00 65.50 123 TYR A C 1
ATOM 1003 O O . TYR A 1 123 ? 16.240 -19.244 16.638 1.00 65.50 123 TYR A O 1
ATOM 1011 N N . LEU A 1 124 ? 15.414 -17.580 15.380 1.00 65.12 124 LEU A N 1
ATOM 1012 C CA . LEU A 1 124 ? 16.421 -16.557 15.667 1.00 65.12 124 LEU A CA 1
ATOM 1013 C C . LEU A 1 124 ? 15.724 -15.327 16.277 1.00 65.12 124 LEU A C 1
ATOM 1015 O O . LEU A 1 124 ? 15.420 -14.364 15.567 1.00 65.12 124 LEU A O 1
ATOM 1019 N N . PRO A 1 125 ? 15.472 -15.324 17.601 1.00 66.38 125 PRO A N 1
ATOM 1020 C CA . PRO A 1 125 ? 14.649 -14.309 18.265 1.00 66.38 125 PRO A CA 1
ATOM 1021 C C . PRO A 1 125 ? 15.127 -12.862 18.079 1.00 66.38 125 PRO A C 1
ATOM 1023 O O . PRO A 1 125 ? 14.325 -11.938 18.188 1.00 66.38 125 PRO A O 1
ATOM 1026 N N . TRP A 1 126 ? 16.410 -12.641 17.768 1.00 61.19 126 TRP A N 1
ATOM 1027 C CA . TRP A 1 126 ? 16.958 -11.307 17.500 1.00 61.19 126 TRP A CA 1
ATOM 1028 C C . TRP A 1 126 ? 16.477 -10.695 16.173 1.00 61.19 126 TRP A C 1
ATOM 1030 O O . TRP A 1 126 ? 16.521 -9.476 16.027 1.00 61.19 126 TRP A O 1
ATOM 1040 N N . LEU A 1 127 ? 15.970 -11.499 15.227 1.00 57.88 127 LEU A N 1
ATOM 1041 C CA . LEU A 1 127 ? 15.387 -11.003 13.972 1.00 57.88 127 LEU A CA 1
ATOM 1042 C C . LEU A 1 127 ? 13.977 -10.426 14.147 1.00 57.88 127 LEU A C 1
ATOM 1044 O O . LEU A 1 127 ? 13.528 -9.685 13.277 1.00 57.88 127 LEU A O 1
ATOM 1048 N N . ARG A 1 128 ? 13.318 -10.653 15.297 1.00 62.19 128 ARG A N 1
ATOM 1049 C CA . ARG A 1 128 ? 12.068 -9.949 15.651 1.00 62.19 128 ARG A CA 1
ATOM 1050 C C . ARG A 1 128 ? 12.240 -8.424 15.640 1.00 62.19 128 ARG A C 1
ATOM 1052 O O . ARG A 1 128 ? 11.273 -7.702 15.450 1.00 62.19 128 ARG A O 1
ATOM 1059 N N . GLY A 1 129 ? 13.468 -7.926 15.814 1.00 56.78 129 GLY A N 1
ATOM 1060 C CA . GLY A 1 129 ? 13.776 -6.497 15.735 1.00 56.78 129 GLY A CA 1
ATOM 1061 C C . GLY A 1 129 ? 13.620 -5.876 14.340 1.00 56.78 129 GLY A C 1
ATOM 1062 O O . GLY A 1 129 ? 13.343 -4.684 14.260 1.00 56.78 129 GLY A O 1
ATOM 1063 N N . LEU A 1 130 ? 13.769 -6.651 13.258 1.00 56.38 130 LEU A N 1
ATOM 1064 C CA . LEU A 1 130 ? 13.631 -6.148 11.880 1.00 56.38 130 LEU A CA 1
ATOM 1065 C C . LEU A 1 130 ? 12.162 -5.941 11.493 1.00 56.38 130 LEU A C 1
ATOM 1067 O O . LEU A 1 130 ? 11.831 -4.922 10.892 1.00 56.38 130 LEU A O 1
ATOM 1071 N N . ASP A 1 131 ? 11.286 -6.847 11.936 1.00 63.84 131 ASP A N 1
ATOM 1072 C CA . ASP A 1 131 ? 9.828 -6.701 11.842 1.00 63.84 131 ASP A CA 1
ATOM 1073 C C . ASP A 1 131 ? 9.374 -5.389 12.510 1.00 63.84 131 ASP A C 1
ATOM 1075 O O . ASP A 1 131 ? 8.657 -4.577 11.926 1.00 63.84 131 ASP A O 1
ATOM 1079 N N . LEU A 1 132 ? 9.935 -5.082 13.688 1.00 69.44 132 LEU A N 1
ATOM 1080 C CA . LEU A 1 132 ? 9.670 -3.817 14.376 1.00 69.44 132 LEU A CA 1
ATOM 1081 C C . LEU A 1 132 ? 10.105 -2.585 13.570 1.00 69.44 132 LEU A C 1
ATOM 1083 O O . LEU A 1 132 ? 9.454 -1.550 13.686 1.00 69.44 132 LEU A O 1
ATOM 1087 N N . GLU A 1 133 ? 11.181 -2.655 12.784 1.00 79.69 133 GLU A N 1
ATOM 1088 C CA . GLU A 1 133 ? 11.647 -1.510 11.992 1.00 79.69 133 GLU A CA 1
ATOM 1089 C C . GLU A 1 133 ? 10.776 -1.283 10.752 1.00 79.69 133 GLU A C 1
ATOM 1091 O O . GLU A 1 133 ? 10.314 -0.162 10.530 1.00 79.69 133 GLU A O 1
ATOM 1096 N N . ALA A 1 134 ? 10.444 -2.343 10.009 1.00 83.25 134 ALA A N 1
ATOM 1097 C CA . ALA A 1 134 ? 9.515 -2.249 8.882 1.00 83.25 134 ALA A CA 1
ATOM 1098 C C . ALA A 1 134 ? 8.134 -1.745 9.339 1.00 83.25 134 ALA A C 1
ATOM 1100 O O . ALA A 1 134 ? 7.567 -0.827 8.741 1.00 83.25 134 ALA A O 1
ATOM 1101 N N . MET A 1 135 ? 7.629 -2.248 10.472 1.00 83.12 135 MET A N 1
ATOM 1102 C CA . MET A 1 135 ? 6.389 -1.751 11.071 1.00 83.12 135 MET A CA 1
ATOM 1103 C C . MET A 1 135 ? 6.471 -0.279 11.492 1.00 83.12 135 MET A C 1
ATOM 1105 O O . MET A 1 135 ? 5.470 0.432 11.383 1.00 83.12 135 MET A O 1
ATOM 1109 N N . LYS A 1 136 ? 7.619 0.209 11.986 1.00 87.75 136 LYS A N 1
ATOM 1110 C CA . LYS A 1 136 ? 7.791 1.639 12.304 1.00 87.75 136 LYS A CA 1
ATOM 1111 C C . LYS A 1 136 ? 7.711 2.498 11.050 1.00 87.75 136 LYS A C 1
ATOM 1113 O O . LYS A 1 136 ? 7.049 3.534 11.095 1.00 87.75 136 LYS A O 1
ATOM 1118 N N . ILE A 1 137 ? 8.339 2.072 9.952 1.00 88.75 137 ILE A N 1
ATOM 1119 C CA . ILE A 1 137 ? 8.266 2.784 8.671 1.00 88.75 137 ILE A CA 1
ATOM 1120 C C . ILE A 1 137 ? 6.816 2.819 8.187 1.00 88.75 137 ILE A C 1
ATOM 1122 O O . ILE A 1 137 ? 6.303 3.889 7.886 1.00 88.75 137 ILE A O 1
ATOM 1126 N N . VAL A 1 138 ? 6.095 1.698 8.204 1.00 87.31 138 VAL A N 1
ATOM 1127 C CA . VAL A 1 138 ? 4.679 1.694 7.803 1.00 87.31 138 VAL A CA 1
ATOM 1128 C C . VAL A 1 138 ? 3.832 2.625 8.689 1.00 87.31 138 VAL A C 1
ATOM 1130 O O . VAL A 1 138 ? 3.068 3.446 8.177 1.00 87.31 138 VAL A O 1
ATOM 1133 N N . LYS A 1 139 ? 4.025 2.585 10.015 1.00 88.25 139 LYS A N 1
ATOM 1134 C CA . LYS A 1 139 ? 3.340 3.486 10.964 1.00 88.25 139 LYS A CA 1
ATOM 1135 C C . LYS A 1 139 ? 3.655 4.962 10.714 1.00 88.25 139 LYS A C 1
ATOM 1137 O O . LYS A 1 139 ? 2.757 5.792 10.825 1.00 88.25 139 LYS A O 1
ATOM 1142 N N . LYS A 1 140 ? 4.895 5.297 10.339 1.00 90.25 140 LYS A N 1
ATOM 1143 C CA . LYS A 1 140 ? 5.314 6.668 9.990 1.00 90.25 140 LYS A CA 1
ATOM 1144 C C . LYS A 1 140 ? 4.432 7.267 8.888 1.00 90.25 140 LYS A C 1
ATOM 1146 O O . LYS A 1 140 ? 4.138 8.457 8.958 1.00 90.25 140 LYS A O 1
ATOM 1151 N N . TYR A 1 141 ? 3.972 6.462 7.928 1.00 86.12 141 TYR A N 1
ATOM 1152 C CA . TYR A 1 141 ? 3.121 6.928 6.827 1.00 86.12 141 TYR A CA 1
ATOM 1153 C C . TYR A 1 141 ? 1.613 6.868 7.134 1.00 86.12 141 TYR A C 1
ATOM 1155 O O . TYR A 1 141 ? 0.851 7.685 6.615 1.00 86.12 141 TYR A O 1
ATOM 1163 N N . HIS A 1 142 ? 1.155 5.948 7.991 1.00 88.19 142 HIS A N 1
ATOM 1164 C CA . HIS A 1 142 ? -0.280 5.776 8.280 1.00 88.19 142 HIS A CA 1
ATOM 1165 C C . HIS A 1 142 ? -0.779 6.594 9.481 1.00 88.19 142 HIS A C 1
ATOM 1167 O O . HIS A 1 142 ? -1.855 7.194 9.413 1.00 88.19 142 HIS A O 1
ATOM 1173 N N . ASP A 1 143 ? -0.011 6.661 10.571 1.00 90.06 143 ASP A N 1
ATOM 1174 C CA . ASP A 1 143 ? -0.448 7.258 11.843 1.00 90.06 143 ASP A CA 1
ATOM 1175 C C . ASP A 1 143 ? -0.783 8.755 11.735 1.00 90.06 143 ASP A C 1
ATOM 1177 O O . ASP A 1 143 ? -1.829 9.161 12.259 1.00 90.06 143 ASP A O 1
ATOM 1181 N N . PRO A 1 144 ? 0.020 9.593 11.042 1.00 90.25 144 PRO A N 1
ATOM 1182 C CA . PRO A 1 144 ? -0.290 11.013 10.900 1.00 90.25 144 PRO A CA 1
ATOM 1183 C C . PRO A 1 144 ? -1.615 11.261 10.178 1.00 90.25 144 PRO A C 1
ATOM 1185 O O . PRO A 1 144 ? -2.366 12.150 10.572 1.00 90.25 144 PRO A O 1
ATOM 1188 N N . ARG A 1 145 ? -1.935 10.454 9.159 1.00 87.50 145 ARG A N 1
ATOM 1189 C CA . ARG A 1 145 ? -3.182 10.581 8.393 1.00 87.50 145 ARG A CA 1
ATOM 1190 C C . ARG A 1 145 ? -4.392 10.213 9.235 1.00 87.50 145 ARG A C 1
ATOM 1192 O O . ARG A 1 145 ? -5.363 10.963 9.272 1.00 87.50 145 ARG A O 1
ATOM 1199 N N . ILE A 1 146 ? -4.313 9.116 9.988 1.00 89.25 146 ILE A N 1
ATOM 1200 C CA . ILE A 1 146 ? -5.403 8.737 10.895 1.00 89.25 146 ILE A CA 1
ATOM 1201 C C . ILE A 1 146 ? -5.618 9.825 11.957 1.00 89.25 146 ILE A C 1
ATOM 1203 O O . ILE A 1 146 ? -6.756 10.175 12.270 1.00 89.25 146 ILE A O 1
ATOM 1207 N N . LYS A 1 147 ? -4.535 10.429 12.458 1.00 91.25 147 LYS A N 1
ATOM 1208 C CA . LYS A 1 147 ? -4.629 11.570 13.370 1.00 91.25 147 LYS A CA 1
ATOM 1209 C C . LYS A 1 147 ? -5.298 12.789 12.718 1.00 91.25 147 LYS A C 1
ATOM 1211 O O . LYS A 1 147 ? -6.185 13.369 13.331 1.00 91.25 147 LYS A O 1
ATOM 1216 N N . GLN A 1 148 ? -4.939 13.145 11.483 1.00 91.31 148 GLN A N 1
ATOM 1217 C CA . GLN A 1 148 ? -5.561 14.263 10.755 1.00 91.31 148 GLN A CA 1
ATOM 1218 C C . GLN A 1 148 ? -7.078 14.094 10.600 1.00 91.31 148 GLN A C 1
ATOM 1220 O O . GLN A 1 148 ? -7.816 15.063 10.769 1.00 91.31 148 GLN A O 1
ATOM 1225 N N . TRP A 1 149 ? -7.549 12.878 10.320 1.00 91.44 149 TRP A N 1
ATOM 1226 C CA . TRP A 1 149 ? -8.981 12.572 10.272 1.00 91.44 149 TRP A CA 1
ATOM 1227 C C . TRP A 1 149 ? -9.654 12.707 11.641 1.00 91.44 149 TRP A C 1
ATOM 1229 O O . TRP A 1 149 ? -10.713 13.326 11.745 1.00 91.44 149 TRP A O 1
ATOM 1239 N N . ASN A 1 150 ? -9.033 12.171 12.697 1.00 88.12 150 ASN A N 1
ATOM 1240 C CA . ASN A 1 150 ? -9.567 12.255 14.060 1.00 88.12 150 ASN A CA 1
ATOM 1241 C C . ASN A 1 150 ? -9.654 13.701 14.569 1.00 88.12 150 ASN A C 1
ATOM 1243 O O . ASN A 1 150 ? -10.618 14.057 15.244 1.00 88.12 150 ASN A O 1
ATOM 1247 N N . ASP A 1 151 ? -8.678 14.535 14.207 1.00 91.81 151 ASP A N 1
ATOM 1248 C CA . ASP A 1 151 ? -8.634 15.956 14.561 1.00 91.81 151 ASP A CA 1
ATOM 1249 C C . ASP A 1 151 ? -9.560 16.813 13.662 1.00 91.81 151 ASP A C 1
ATOM 1251 O O . ASP A 1 151 ? -9.669 18.023 13.854 1.00 91.81 151 ASP A O 1
ATOM 1255 N N . GLY A 1 152 ? -10.227 16.209 12.667 1.00 88.88 152 GLY A N 1
ATOM 1256 C CA . GLY A 1 152 ? -11.098 16.903 11.711 1.00 88.88 152 GLY A CA 1
ATOM 1257 C C . GLY A 1 152 ? -10.354 17.794 10.709 1.00 88.88 152 GLY A C 1
ATOM 1258 O O . GLY A 1 152 ? -10.978 18.606 10.029 1.00 88.88 152 GLY A O 1
ATOM 1259 N N . LEU A 1 153 ? -9.029 17.650 10.613 1.00 90.44 153 LEU A N 1
ATOM 1260 C CA . LEU A 1 153 ? -8.160 18.399 9.700 1.00 90.44 153 LEU A CA 1
ATOM 1261 C C . LEU A 1 153 ? -8.230 17.876 8.259 1.00 90.44 153 LEU A C 1
ATOM 1263 O O . LEU A 1 153 ? -7.834 18.584 7.336 1.00 90.44 153 LEU A O 1
ATOM 1267 N N . LYS A 1 154 ? -8.725 16.647 8.071 1.00 88.44 154 LYS A N 1
ATOM 1268 C CA . LYS A 1 154 ? -8.984 16.027 6.769 1.00 88.44 154 LYS A CA 1
ATOM 1269 C C . LYS A 1 154 ? -10.386 15.422 6.748 1.00 88.44 154 LYS A C 1
ATOM 1271 O O . LYS A 1 154 ? -10.806 14.787 7.712 1.00 88.44 154 LYS A O 1
ATOM 1276 N N . ASN A 1 155 ? -11.107 15.640 5.654 1.00 88.12 155 ASN A N 1
ATOM 1277 C CA . ASN A 1 155 ? -12.488 15.189 5.462 1.00 88.12 155 ASN A CA 1
ATOM 1278 C C . ASN A 1 155 ? -12.770 14.643 4.051 1.00 88.12 155 ASN A C 1
ATOM 1280 O O . ASN A 1 155 ? -13.869 14.145 3.798 1.00 88.12 155 ASN A O 1
ATOM 1284 N N . GLU A 1 156 ? -11.795 14.712 3.147 1.00 88.62 156 GLU A N 1
ATOM 1285 C CA . GLU A 1 156 ? -11.893 14.196 1.787 1.00 88.62 156 GLU A CA 1
ATOM 1286 C C . GLU A 1 156 ? -11.118 12.886 1.651 1.00 88.62 156 GLU A C 1
ATOM 1288 O O . GLU A 1 156 ? -10.035 12.717 2.209 1.00 88.62 156 GLU A O 1
ATOM 1293 N N . GLN A 1 157 ? -11.704 11.940 0.916 1.00 89.62 157 GLN A N 1
ATOM 1294 C CA . GLN A 1 157 ? -11.059 10.672 0.594 1.00 89.62 157 GLN A CA 1
ATOM 1295 C C . GLN A 1 157 ? -10.107 10.891 -0.582 1.00 89.62 157 GLN A C 1
ATOM 1297 O O . GLN A 1 157 ? -10.560 11.378 -1.614 1.00 89.62 157 GLN A O 1
ATOM 1302 N N . GLU A 1 158 ? -8.841 10.487 -0.465 1.00 85.19 158 GLU A N 1
ATOM 1303 C CA . GLU A 1 158 ? -7.865 10.556 -1.568 1.00 85.19 158 GLU A CA 1
ATOM 1304 C C . GLU A 1 158 ? -7.336 9.170 -1.965 1.00 85.19 158 GLU A C 1
ATOM 1306 O O . GLU A 1 158 ? -6.950 8.940 -3.113 1.00 85.19 158 GLU A O 1
ATOM 1311 N N . ASP A 1 159 ? -7.355 8.213 -1.035 1.00 85.31 159 ASP A N 1
ATOM 1312 C CA . ASP A 1 159 ? -6.874 6.855 -1.267 1.00 85.31 159 ASP A CA 1
ATOM 1313 C C . ASP A 1 159 ? -7.583 5.796 -0.409 1.00 85.31 159 ASP A C 1
ATOM 1315 O O . ASP A 1 159 ? -8.595 6.051 0.245 1.00 85.31 159 ASP A O 1
ATOM 1319 N N . PHE A 1 160 ? -7.069 4.565 -0.452 1.00 86.31 160 PHE A N 1
ATOM 1320 C CA . PHE A 1 160 ? -7.603 3.437 0.302 1.00 86.31 160 PHE A CA 1
ATOM 1321 C C . PHE A 1 160 ? -7.601 3.660 1.812 1.00 86.31 160 PHE A C 1
ATOM 1323 O O . PHE A 1 160 ? -8.587 3.307 2.457 1.00 86.31 160 PHE A O 1
ATOM 1330 N N . LEU A 1 161 ? -6.543 4.248 2.374 1.00 89.19 161 LEU A N 1
ATOM 1331 C CA . LEU A 1 161 ? -6.453 4.490 3.810 1.00 89.19 161 LEU A CA 1
ATOM 1332 C C . LEU A 1 161 ? -7.539 5.478 4.244 1.00 89.19 161 LEU A C 1
ATOM 1334 O O . LEU A 1 161 ? -8.268 5.206 5.197 1.00 89.19 161 LEU A O 1
ATOM 1338 N N . ASP A 1 162 ? -7.716 6.566 3.495 1.00 89.69 162 ASP A N 1
ATOM 1339 C CA . ASP A 1 162 ? -8.781 7.532 3.767 1.00 89.69 162 ASP A CA 1
ATOM 1340 C C . ASP A 1 162 ? -10.177 6.913 3.623 1.00 89.69 162 ASP A C 1
ATOM 1342 O O . ASP A 1 162 ? -11.078 7.190 4.420 1.00 89.69 162 ASP A O 1
ATOM 1346 N N . VAL A 1 163 ? -10.368 6.034 2.630 1.00 90.44 163 VAL A N 1
ATOM 1347 C CA . VAL A 1 163 ? -11.620 5.285 2.483 1.00 90.44 163 VAL A CA 1
ATOM 1348 C C . VAL A 1 163 ? -11.889 4.462 3.735 1.00 90.44 163 VAL A C 1
ATOM 1350 O O . VAL A 1 163 ? -12.983 4.593 4.276 1.00 90.44 163 VAL A O 1
ATOM 1353 N N . LEU A 1 164 ? -10.917 3.681 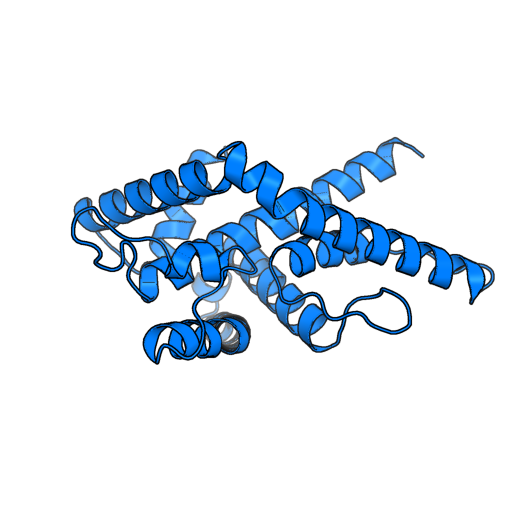4.216 1.00 90.50 164 LEU A N 1
ATOM 1354 C CA . LEU A 1 164 ? -11.059 2.857 5.420 1.00 90.50 164 LEU A CA 1
ATOM 1355 C C . LEU A 1 164 ? -11.400 3.692 6.659 1.00 90.50 164 LEU A C 1
ATOM 1357 O O . LEU A 1 164 ? -12.338 3.347 7.375 1.00 90.50 164 LEU A O 1
ATOM 1361 N N . ILE A 1 165 ? -10.691 4.806 6.875 1.00 91.75 165 ILE A N 1
ATOM 1362 C CA . ILE A 1 165 ? -10.930 5.713 8.010 1.00 91.75 165 ILE A CA 1
ATOM 1363 C C . ILE A 1 165 ? -12.336 6.325 7.945 1.00 91.75 165 ILE A C 1
ATOM 1365 O O . ILE A 1 165 ? -13.001 6.491 8.966 1.00 91.75 165 ILE A O 1
ATOM 1369 N N . SER A 1 166 ? -12.811 6.648 6.740 1.00 91.62 166 SER A N 1
ATOM 1370 C CA . SER A 1 166 ? -14.106 7.302 6.539 1.00 91.62 166 SER A CA 1
ATOM 1371 C C . SER A 1 166 ? -15.322 6.371 6.648 1.00 91.62 166 SER A C 1
ATOM 1373 O O . SER A 1 166 ? -16.457 6.858 6.600 1.00 91.62 166 SER A O 1
ATOM 1375 N N . LEU A 1 167 ? -15.122 5.049 6.756 1.00 90.94 167 LEU A N 1
ATOM 1376 C CA . LEU A 1 167 ? -16.227 4.099 6.868 1.00 90.94 167 LEU A CA 1
ATOM 1377 C C . LEU A 1 167 ? -16.967 4.289 8.187 1.00 90.94 167 LEU A C 1
ATOM 1379 O O . LEU A 1 167 ? -16.370 4.323 9.262 1.00 90.94 167 LEU A O 1
ATOM 1383 N N . LYS A 1 168 ? -18.294 4.377 8.093 1.00 90.00 168 LYS A N 1
ATOM 1384 C CA . LYS A 1 168 ? -19.184 4.561 9.236 1.0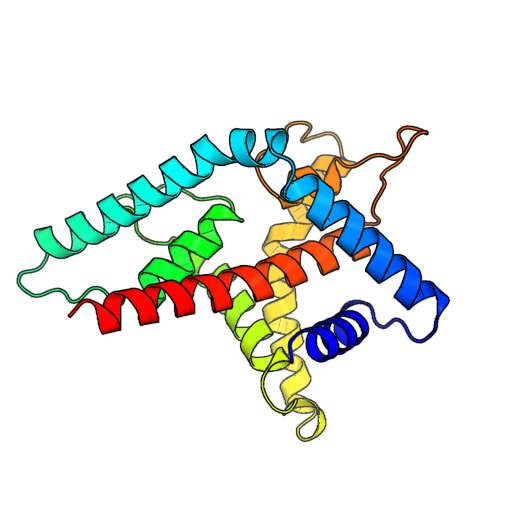0 90.00 168 LYS A CA 1
ATOM 1385 C C . LYS A 1 168 ? -20.268 3.496 9.270 1.00 90.00 168 LYS A C 1
ATOM 1387 O O . LYS A 1 168 ? -20.682 2.992 8.224 1.00 90.00 168 LYS A O 1
ATOM 1392 N N . ASP A 1 169 ? -20.706 3.165 10.476 1.00 87.25 169 ASP A N 1
ATOM 1393 C CA . ASP A 1 169 ? -21.848 2.292 10.718 1.00 87.25 169 ASP A CA 1
ATOM 1394 C C . ASP A 1 169 ? -23.187 3.037 10.529 1.00 87.25 169 ASP A C 1
ATOM 1396 O O . ASP A 1 169 ? -23.239 4.217 10.170 1.00 87.25 169 ASP A O 1
ATOM 1400 N N . SER A 1 170 ? -24.302 2.348 10.786 1.00 90.31 170 SER A N 1
ATOM 1401 C CA . SER A 1 170 ? -25.646 2.935 10.699 1.00 90.31 170 SER A CA 1
ATOM 1402 C C . SER A 1 170 ? -25.905 4.067 11.701 1.00 90.31 170 SER A C 1
ATOM 1404 O O . SER A 1 170 ? -26.855 4.824 11.520 1.00 90.31 170 SER A O 1
ATOM 1406 N N . ASN A 1 171 ? -25.085 4.185 12.747 1.00 92.25 171 ASN A N 1
ATOM 1407 C CA . ASN A 1 171 ? -25.185 5.203 13.789 1.00 92.25 171 ASN A CA 1
ATOM 1408 C C . ASN A 1 171 ? -24.229 6.385 13.541 1.00 92.25 171 ASN A C 1
ATOM 1410 O O . ASN A 1 171 ? -24.070 7.230 14.421 1.00 92.25 171 ASN A O 1
ATOM 1414 N N . ASN A 1 172 ? -23.603 6.464 12.358 1.00 88.44 172 ASN A N 1
ATOM 1415 C CA . ASN A 1 172 ? -22.556 7.432 12.007 1.00 88.44 172 ASN A CA 1
ATOM 1416 C C . ASN A 1 172 ? -21.277 7.338 12.863 1.00 88.44 172 ASN A C 1
ATOM 1418 O O . ASN A 1 172 ? -20.470 8.276 12.857 1.00 88.44 172 ASN A O 1
ATOM 1422 N N . MET A 1 173 ? -21.061 6.218 13.552 1.00 89.50 173 MET A N 1
ATOM 1423 C CA . MET A 1 173 ? -19.831 5.940 14.291 1.00 89.50 173 MET A CA 1
ATOM 1424 C C . MET A 1 173 ? -18.791 5.302 13.362 1.00 89.50 173 MET A C 1
ATOM 1426 O O . MET A 1 173 ? -19.179 4.660 12.384 1.00 89.50 173 MET A O 1
ATOM 1430 N N . PRO A 1 174 ? -17.479 5.462 13.624 1.00 90.38 174 PRO A N 1
ATOM 1431 C CA . PRO A 1 174 ? -16.442 4.780 12.852 1.00 90.38 174 PRO A CA 1
ATOM 1432 C C . PRO A 1 174 ? -16.690 3.269 12.814 1.00 90.38 174 PRO A C 1
ATOM 1434 O O . PRO A 1 174 ? -16.884 2.645 13.855 1.00 90.38 174 PRO A O 1
ATOM 1437 N N . LEU A 1 175 ? -16.704 2.697 11.609 1.00 89.94 175 LEU A N 1
ATOM 1438 C CA . LEU A 1 175 ? -16.975 1.272 11.405 1.00 89.94 175 LEU A CA 1
ATOM 1439 C C . LEU A 1 175 ? -15.788 0.396 11.812 1.00 89.94 175 LEU A C 1
ATOM 1441 O O . LEU A 1 175 ? -15.982 -0.743 12.224 1.00 89.94 175 LEU A O 1
ATOM 1445 N N . LEU A 1 176 ? -14.576 0.925 11.647 1.00 88.56 176 LEU A N 1
ATOM 1446 C CA . LEU A 1 176 ? -13.324 0.244 11.940 1.00 88.56 176 LEU A CA 1
ATOM 1447 C C . LEU A 1 176 ? -12.583 0.988 13.048 1.00 88.56 176 LEU A C 1
ATOM 1449 O O . LEU A 1 176 ? -12.529 2.222 13.072 1.00 88.56 176 LEU A O 1
ATOM 1453 N N . THR A 1 177 ? -11.971 0.226 13.942 1.00 87.00 177 THR A N 1
ATOM 1454 C CA . THR A 1 177 ? -11.023 0.745 14.925 1.00 87.00 177 THR A CA 1
ATOM 1455 C C . THR A 1 177 ? -9.699 1.133 14.263 1.00 87.00 177 THR A C 1
ATOM 1457 O O . THR A 1 177 ? -9.370 0.713 13.154 1.00 87.00 177 THR A O 1
ATOM 1460 N N . HIS A 1 178 ? -8.889 1.923 14.969 1.00 85.81 178 HIS A N 1
ATOM 1461 C CA . HIS A 1 178 ? -7.555 2.311 14.504 1.00 85.81 178 HIS A CA 1
ATOM 1462 C C . HIS A 1 178 ? -6.649 1.102 14.212 1.00 85.81 178 HIS A C 1
ATOM 1464 O O . HIS A 1 178 ? -5.879 1.114 13.252 1.00 85.81 178 HIS A O 1
ATOM 1470 N N . GLU A 1 179 ? -6.756 0.060 15.034 1.00 81.94 179 GLU A N 1
ATOM 1471 C CA . GLU A 1 179 ? -5.995 -1.184 14.901 1.00 81.94 179 GLU A CA 1
ATOM 1472 C C . GLU A 1 179 ? -6.458 -1.984 13.681 1.00 81.94 179 GLU A C 1
ATOM 1474 O O . GLU A 1 179 ? -5.629 -2.414 12.881 1.00 81.94 179 GLU A O 1
ATOM 1479 N N . GLU A 1 180 ? -7.773 -2.096 13.470 1.00 83.75 180 GLU A N 1
ATOM 1480 C CA . GLU A 1 180 ? -8.328 -2.755 12.285 1.00 83.75 180 GLU A CA 1
ATOM 1481 C C . GLU A 1 180 ? -7.958 -2.025 10.996 1.00 83.75 180 GLU A C 1
ATOM 1483 O O . GLU A 1 180 ? -7.572 -2.679 10.034 1.00 83.75 180 GLU A O 1
ATOM 1488 N N . ILE A 1 181 ? -8.009 -0.689 10.967 1.00 87.06 181 ILE A N 1
ATOM 1489 C CA . ILE A 1 181 ? -7.599 0.094 9.790 1.00 87.06 181 ILE A CA 1
ATOM 1490 C C . ILE A 1 181 ? -6.145 -0.218 9.426 1.00 87.06 181 ILE A C 1
ATOM 1492 O O . ILE A 1 181 ? -5.855 -0.493 8.262 1.00 87.06 181 ILE A O 1
ATOM 1496 N N . LYS A 1 182 ? -5.243 -0.209 10.417 1.00 84.38 182 LYS A N 1
ATOM 1497 C CA . LYS A 1 182 ? -3.814 -0.506 10.234 1.00 84.38 182 LYS A CA 1
ATOM 1498 C C . LYS A 1 182 ? -3.572 -1.925 9.735 1.00 84.38 182 LYS A C 1
ATOM 1500 O O . LYS A 1 182 ? -2.784 -2.122 8.815 1.00 84.38 182 LYS A O 1
ATOM 1505 N N . ALA A 1 183 ? -4.246 -2.903 10.325 1.00 82.12 183 ALA A N 1
ATOM 1506 C CA . ALA A 1 183 ? -4.103 -4.290 9.913 1.00 82.12 183 ALA A CA 1
ATOM 1507 C C . ALA A 1 183 ? -4.615 -4.502 8.477 1.00 82.12 183 ALA A C 1
ATOM 1509 O O . ALA A 1 183 ? -3.902 -5.073 7.656 1.00 82.12 183 ALA A O 1
ATOM 1510 N N . GLN A 1 184 ? -5.786 -3.950 8.142 1.00 84.25 184 GLN A N 1
ATOM 1511 C CA . GLN A 1 184 ? -6.387 -4.062 6.809 1.00 84.25 184 GLN A CA 1
ATOM 1512 C C . GLN A 1 184 ? -5.539 -3.396 5.724 1.00 84.25 184 GLN A C 1
ATOM 1514 O O . GLN A 1 184 ? -5.345 -3.973 4.655 1.00 84.25 184 GLN A O 1
ATOM 1519 N N . ILE A 1 185 ? -5.013 -2.189 5.973 1.00 85.75 185 ILE A N 1
ATOM 1520 C CA . ILE A 1 185 ? -4.171 -1.515 4.977 1.00 85.75 185 ILE A CA 1
ATOM 1521 C C . ILE A 1 185 ? -2.855 -2.272 4.763 1.00 85.75 185 ILE A C 1
ATOM 1523 O O . ILE A 1 185 ? -2.428 -2.413 3.623 1.00 85.75 185 ILE A O 1
ATOM 1527 N N . ILE A 1 186 ? -2.238 -2.820 5.816 1.00 84.50 186 ILE A N 1
ATOM 1528 C CA . ILE A 1 186 ? -1.029 -3.648 5.684 1.00 84.50 186 ILE A CA 1
ATOM 1529 C C . ILE A 1 186 ? -1.331 -4.917 4.887 1.00 84.50 186 ILE A C 1
ATOM 1531 O O . ILE A 1 186 ? -0.587 -5.238 3.963 1.00 84.50 186 ILE A O 1
ATOM 1535 N N . GLU A 1 187 ? -2.431 -5.605 5.201 1.00 82.00 187 GLU A N 1
ATOM 1536 C CA . GLU A 1 187 ? -2.855 -6.815 4.493 1.00 82.00 187 GLU A CA 1
ATOM 1537 C C . GLU A 1 187 ? -3.074 -6.538 2.999 1.00 82.00 187 GLU A C 1
ATOM 1539 O O . GLU A 1 187 ? -2.528 -7.246 2.150 1.00 82.00 187 GLU A O 1
ATOM 1544 N N . LEU A 1 188 ? -3.801 -5.463 2.672 1.00 84.06 188 LEU A N 1
ATOM 1545 C CA . LEU A 1 188 ? -4.017 -5.026 1.293 1.00 84.06 188 LEU A CA 1
ATOM 1546 C C . LEU A 1 188 ? -2.695 -4.732 0.578 1.00 84.06 188 LEU A C 1
ATOM 1548 O O . LEU A 1 188 ? -2.522 -5.153 -0.563 1.00 84.06 188 LEU A O 1
ATOM 1552 N N . MET A 1 189 ? -1.759 -4.048 1.237 1.00 85.25 189 MET A N 1
ATOM 1553 C CA . MET A 1 189 ? -0.484 -3.651 0.636 1.00 85.25 189 MET A CA 1
ATOM 1554 C C . MET A 1 189 ? 0.446 -4.826 0.375 1.00 85.25 189 MET A C 1
ATOM 1556 O O . MET A 1 189 ? 0.959 -4.969 -0.735 1.00 85.25 189 MET A O 1
ATOM 1560 N N . VAL A 1 190 ? 0.617 -5.699 1.367 1.00 84.75 190 VAL A N 1
ATOM 1561 C CA . VAL A 1 190 ? 1.397 -6.935 1.237 1.00 84.75 190 VAL A CA 1
ATOM 1562 C C . VAL A 1 190 ? 0.824 -7.803 0.116 1.00 84.75 190 VAL A C 1
ATOM 1564 O O . VAL A 1 190 ? 1.570 -8.289 -0.732 1.00 84.75 190 VAL A O 1
ATOM 1567 N N . ALA A 1 191 ? -0.502 -7.974 0.079 1.00 82.19 191 ALA A N 1
ATOM 1568 C CA . ALA A 1 191 ? -1.149 -8.808 -0.925 1.00 82.19 191 ALA A CA 1
ATOM 1569 C C . ALA A 1 191 ? -1.105 -8.191 -2.329 1.00 82.19 191 ALA A C 1
ATOM 1571 O O . ALA A 1 191 ? -0.942 -8.921 -3.305 1.00 82.19 191 ALA A O 1
ATOM 1572 N N . ALA A 1 192 ? -1.283 -6.876 -2.459 1.00 82.00 192 ALA A N 1
ATOM 1573 C CA . ALA A 1 192 ? -1.372 -6.228 -3.760 1.00 82.00 192 ALA A CA 1
ATOM 1574 C C . ALA A 1 192 ? 0.003 -6.035 -4.405 1.00 82.00 192 ALA A C 1
ATOM 1576 O O . ALA A 1 192 ? 0.171 -6.384 -5.571 1.00 82.00 192 ALA A O 1
ATOM 1577 N N . VAL A 1 193 ? 0.983 -5.500 -3.672 1.00 84.12 193 VAL A N 1
ATOM 1578 C CA . VAL A 1 193 ? 2.255 -5.073 -4.270 1.00 84.12 193 VAL A CA 1
ATOM 1579 C C . VAL A 1 193 ? 3.066 -6.269 -4.774 1.00 84.12 193 VAL A C 1
ATOM 1581 O O . VAL A 1 193 ? 3.526 -6.231 -5.914 1.00 84.12 193 VAL A O 1
ATOM 1584 N N . ASP A 1 194 ? 3.199 -7.348 -3.997 1.00 85.12 194 ASP A N 1
ATOM 1585 C CA . ASP A 1 194 ? 3.953 -8.537 -4.424 1.00 85.12 194 ASP A CA 1
ATOM 1586 C C . ASP A 1 194 ? 3.242 -9.298 -5.556 1.00 85.12 194 ASP A C 1
ATOM 1588 O O . ASP A 1 194 ? 3.818 -9.512 -6.623 1.00 85.12 194 ASP A O 1
ATOM 1592 N N . ASN A 1 195 ? 1.960 -9.642 -5.378 1.00 86.44 195 ASN A N 1
ATOM 1593 C CA . ASN A 1 195 ? 1.250 -10.464 -6.362 1.00 86.44 195 ASN A CA 1
ATOM 1594 C C . ASN A 1 195 ? 1.083 -9.754 -7.712 1.00 86.44 195 ASN A C 1
ATOM 1596 O O . ASN A 1 195 ? 1.271 -10.379 -8.756 1.00 86.44 195 ASN A O 1
ATOM 1600 N N . LEU A 1 196 ? 0.715 -8.466 -7.710 1.00 85.12 196 LEU A N 1
ATOM 1601 C CA . LEU A 1 196 ? 0.486 -7.726 -8.953 1.00 85.12 196 LEU A CA 1
ATOM 1602 C C . LEU A 1 196 ? 1.800 -7.458 -9.692 1.00 85.12 196 LEU A C 1
ATOM 1604 O O . LEU A 1 196 ? 1.847 -7.650 -10.906 1.00 85.12 196 LEU A O 1
ATOM 1608 N N . SER A 1 197 ? 2.865 -7.061 -8.983 1.00 87.50 197 SER A N 1
ATOM 1609 C CA . SER A 1 197 ? 4.168 -6.813 -9.619 1.00 87.50 197 SER A CA 1
ATOM 1610 C C . SER A 1 197 ? 4.751 -8.085 -10.233 1.00 87.50 197 SER A C 1
ATOM 1612 O O . SER A 1 197 ? 5.114 -8.079 -11.411 1.00 87.50 197 SER A O 1
ATOM 1614 N N . ASN A 1 198 ? 4.723 -9.201 -9.496 1.00 88.88 198 ASN A N 1
ATOM 1615 C CA . ASN A 1 198 ? 5.169 -10.494 -10.008 1.00 88.88 198 ASN A CA 1
ATOM 1616 C C . ASN A 1 198 ? 4.341 -10.915 -11.234 1.00 88.88 198 ASN A C 1
ATOM 1618 O O . ASN A 1 198 ? 4.912 -11.336 -12.234 1.00 88.88 198 ASN A O 1
ATOM 1622 N N . ALA A 1 199 ? 3.009 -10.774 -11.209 1.00 91.00 199 ALA A N 1
ATOM 1623 C CA . ALA A 1 199 ? 2.164 -11.146 -12.347 1.00 91.00 199 ALA A CA 1
ATOM 1624 C C . ALA A 1 199 ? 2.518 -10.377 -13.634 1.00 91.00 199 ALA A C 1
ATOM 1626 O O . ALA A 1 199 ? 2.544 -10.972 -14.712 1.00 91.00 199 ALA A O 1
ATOM 1627 N N . VAL A 1 200 ? 2.815 -9.077 -13.531 1.00 90.12 200 VAL A N 1
ATOM 1628 C CA . VAL A 1 200 ? 3.232 -8.265 -14.685 1.00 90.12 200 VAL A CA 1
ATOM 1629 C C . VAL A 1 200 ? 4.632 -8.652 -15.163 1.00 90.12 200 VAL A C 1
ATOM 1631 O O . VAL A 1 200 ? 4.847 -8.764 -16.368 1.00 90.12 200 VAL A O 1
ATOM 1634 N N . GLU A 1 201 ? 5.569 -8.890 -14.242 1.00 90.00 201 GLU A N 1
ATOM 1635 C CA . GLU A 1 201 ? 6.917 -9.368 -14.570 1.00 90.00 201 GLU A CA 1
ATOM 1636 C C . GLU A 1 201 ? 6.873 -10.691 -15.346 1.00 90.00 201 GLU A C 1
ATOM 1638 O O . GLU A 1 201 ? 7.494 -10.796 -16.403 1.00 90.00 201 GLU A O 1
ATOM 1643 N N . TRP A 1 202 ? 6.077 -11.660 -14.878 1.00 92.38 202 TRP A N 1
ATOM 1644 C CA . TRP A 1 202 ? 5.862 -12.931 -15.574 1.00 92.38 202 TRP A CA 1
ATOM 1645 C C . TRP A 1 202 ? 5.231 -12.732 -16.949 1.00 92.38 202 TRP A C 1
ATOM 1647 O O . TRP A 1 202 ? 5.731 -13.267 -17.934 1.00 92.38 202 TRP A O 1
ATOM 1657 N N . ALA A 1 203 ? 4.161 -11.938 -17.037 1.00 94.19 203 ALA A N 1
ATOM 1658 C CA . ALA A 1 203 ? 3.485 -11.693 -18.306 1.00 94.19 203 ALA A CA 1
ATOM 1659 C C . ALA A 1 203 ? 4.428 -11.072 -19.349 1.00 94.19 203 ALA A C 1
ATOM 1661 O O . ALA A 1 203 ? 4.428 -11.500 -20.499 1.00 94.19 203 ALA A O 1
ATOM 1662 N N . LEU A 1 204 ? 5.257 -10.102 -18.954 1.00 90.25 204 LEU A N 1
ATOM 1663 C CA . LEU A 1 204 ? 6.229 -9.481 -19.855 1.00 90.25 204 LEU A CA 1
ATOM 1664 C C . LEU A 1 204 ? 7.368 -10.433 -20.238 1.00 90.25 204 LEU A C 1
ATOM 1666 O O . LEU A 1 204 ? 7.801 -10.393 -21.386 1.00 90.25 204 LEU A O 1
ATOM 1670 N N . GLY A 1 205 ? 7.820 -11.292 -19.320 1.00 89.00 205 GLY A N 1
ATOM 1671 C CA . GLY A 1 205 ? 8.835 -12.311 -19.608 1.00 89.00 205 GLY A CA 1
ATOM 1672 C C . GLY A 1 205 ? 8.381 -13.367 -20.623 1.00 89.00 205 GLY A C 1
ATOM 1673 O O . GLY A 1 205 ? 9.198 -13.861 -21.389 1.00 89.00 205 GLY A O 1
ATOM 1674 N N . GLU A 1 206 ? 7.084 -13.677 -20.675 1.00 92.19 206 GLU A N 1
ATOM 1675 C CA . GLU A 1 206 ? 6.506 -14.600 -21.668 1.00 92.19 206 GLU A CA 1
ATOM 1676 C C . GLU A 1 206 ? 6.237 -13.934 -23.030 1.00 92.19 206 GLU A C 1
ATOM 1678 O O . GLU A 1 206 ? 6.014 -14.614 -24.030 1.00 92.19 206 GLU A O 1
ATOM 1683 N N . MET A 1 207 ? 6.215 -12.599 -23.086 1.00 90.38 207 MET A N 1
ATOM 1684 C CA . MET A 1 207 ? 5.962 -11.840 -24.318 1.00 90.38 207 MET A CA 1
ATOM 1685 C C . MET A 1 207 ? 7.227 -11.577 -25.151 1.00 90.38 207 MET A C 1
ATOM 1687 O O . MET A 1 207 ? 7.111 -11.014 -26.244 1.00 90.38 207 MET A O 1
ATOM 1691 N N . THR A 1 208 ? 8.410 -11.947 -24.648 1.00 62.66 208 THR A N 1
ATOM 1692 C CA . THR A 1 208 ? 9.712 -11.802 -25.327 1.00 62.66 208 THR A CA 1
ATOM 1693 C C . THR A 1 208 ? 10.154 -13.085 -26.006 1.00 62.66 208 THR A C 1
ATOM 1695 O O . THR A 1 208 ? 10.617 -12.996 -27.165 1.00 62.66 208 THR A O 1
#

Organism: Arachis hypogaea (NCBI:txid3818)

pLDDT: mean 78.3, std 15.32, range [24.84, 94.19]

InterPro domains:
  IPR001128 Cytochrome P450 [PF00067] (32-207)
  IPR036396 Cytochrome P450 superfamily [G3DSA:1.10.630.10] (30-208)
  IPR036396 Cytochrome P450 superfamily [SSF48264] (36-207)

Radius of gyration: 18.38 Å; c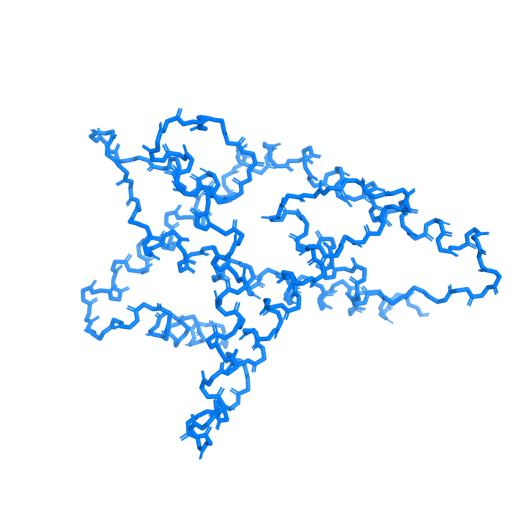hains: 1; bounding box: 48×41×45 Å

Sequence (208 aa):
MGYITITTSLNYLYHSEGFWPSLIAIISSFIVIKTLNSPKRQQWFLNKRNQEADNLMFYVYNKCKNNNNSFVNVRVATQHYCGNYFGDGRNIIDGGPGLEEVEYVDAIFTLVFHLFNFCVSDYLPWLRGLDLEAMKIVKKYHDPRIKQWNDGLKNEQEDFLDVLISLKDSNNMPLLTHEEIKAQIIELMVAAVDNLSNAVEWALGEMT

Foldseek 3Di:
DPPVLVLVLCCVLVVDDDDVSSVVLVVLLVVLCCVCPDPVNVVVLPVLLVVLVVLLVQLVVLQVPVDDDRDDPLLQSLLLSQQVSAAVDDDDPRSHDDPLSCLLSVLLVLVLCCSPPPNVCVVVVVCVVSVVVSVVSLCVRQVVVLVCVVVVVDDDDDHSLSVQQCDADPVRHRPDDPSSSSSSSSVCSNVRSVVRSVVSVVVVVVVD